Protein AF-A0A448XWJ5-F1 (afdb_monomer_lite)

Sequence (203 aa):
MDRNSIYYKQVQLLMQVLPFVAKQECFALKGGTAINLFVREFPRLSVDIDVVYLPMKGRDEALQEICAALDAISADLKTAFKDVELTEAYKSKLDALRLIVGRNGVQIKVELSPVLRGTVYEPQLMEVCAAVEDEFGYAEVLVVALADLYAGKICAALDRQHPRDLFDVKWLLENEGLTDEIRKALIIYLSSQNRPIAELGIT

Secondary structure (DSSP, 8-state):
--TTSHHHHHHHHHHHHHHHHHT-TTEEEEHHHHIIIIISSS-S----EEEEE-S---HHHHHHHHHHHHHHHHHHHHHH-TT-EEEEGGGT-TT--EEEEEETTEEEEEEEEEEEES-SS--EEEEPPHHHHHHH---EEEE--HHHHHHHHHHHHHHH--HHHHHHHHHHHHHT-S-HHHHHHHHHHHHTSSS-GGGTT--

pLDDT: mean 92.57, std 8.8, range [50.78, 98.56]

Foldseek 3Di:
DPCPDLQVVLLLVQLVLQVLLQVLPQKAWAEDVCCCWFPNVNPDGDRAGEIAGADPDDLVVSLVSLLVSVVSSVVVCVVVDVFWDWDCVCVVPSQFSKIWIDGPHHIYMYDYHSQDHHAPDFWDWTWTDPNCCVSNNIDIHGHHDPLLRLLVLVQCCQAPVDPSSVVSNVVCCVPVRCDPSNVVNNVVVQVSDPDPVVCTNDD

Structure (mmCIF, N/CA/C/O backbone):
data_AF-A0A448XWJ5-F1
#
_entry.id   AF-A0A448XWJ5-F1
#
loop_
_atom_site.group_PDB
_atom_site.id
_atom_site.type_symbol
_atom_site.label_atom_id
_atom_site.label_alt_id
_atom_site.label_comp_id
_atom_site.label_asym_id
_atom_site.label_entity_id
_atom_site.label_seq_id
_atom_site.pdbx_PDB_ins_code
_atom_site.Cartn_x
_atom_site.Cartn_y
_atom_site.Cartn_z
_atom_site.occupancy
_atom_site.B_iso_or_equiv
_atom_site.auth_seq_id
_atom_site.auth_comp_id
_atom_site.auth_asym_id
_atom_site.auth_atom_id
_atom_site.pdbx_PDB_model_num
ATOM 1 N N . MET A 1 1 ? -7.476 -20.918 -0.275 1.00 76.25 1 MET A N 1
ATOM 2 C CA . MET A 1 1 ? -6.684 -20.499 0.908 1.00 76.25 1 MET A CA 1
ATOM 3 C C . MET A 1 1 ? -7.397 -21.009 2.165 1.00 76.25 1 MET A C 1
ATOM 5 O O . MET A 1 1 ? -8.610 -21.155 2.104 1.00 76.25 1 MET A O 1
ATOM 9 N N . ASP A 1 2 ? -6.710 -21.338 3.267 1.00 87.00 2 ASP A N 1
ATOM 10 C CA . ASP A 1 2 ? -7.408 -21.744 4.506 1.00 87.00 2 ASP A CA 1
ATOM 11 C C . ASP A 1 2 ? -8.104 -20.532 5.148 1.00 87.00 2 ASP A C 1
ATOM 13 O O . ASP A 1 2 ? -7.435 -19.631 5.665 1.00 87.00 2 ASP A O 1
ATOM 17 N N . ARG A 1 3 ? -9.443 -20.530 5.130 1.00 89.12 3 ARG A N 1
ATOM 18 C CA . ARG A 1 3 ? -10.288 -19.434 5.631 1.00 89.12 3 ARG A CA 1
ATOM 19 C C . ARG A 1 3 ? -10.181 -19.213 7.141 1.00 89.12 3 ARG A C 1
ATOM 21 O O . ARG A 1 3 ? -10.508 -18.136 7.633 1.00 89.12 3 ARG A O 1
ATOM 28 N N . ASN A 1 4 ? -9.695 -20.204 7.888 1.00 89.62 4 ASN A N 1
ATOM 29 C CA . ASN A 1 4 ? -9.498 -20.080 9.332 1.00 89.62 4 ASN A CA 1
ATOM 30 C C . ASN A 1 4 ? -8.134 -19.491 9.705 1.00 89.62 4 ASN A C 1
ATOM 32 O O . ASN A 1 4 ? -7.937 -19.099 10.861 1.00 89.62 4 ASN A O 1
ATOM 36 N N . SER A 1 5 ? -7.210 -19.399 8.745 1.00 94.31 5 SER A N 1
ATOM 37 C CA . SER A 1 5 ? -5.869 -18.879 8.984 1.00 94.31 5 SER A CA 1
ATOM 38 C C . SER A 1 5 ? -5.885 -17.397 9.373 1.00 94.31 5 SER A C 1
ATOM 40 O O . SER A 1 5 ? -6.726 -16.611 8.928 1.00 94.31 5 SER A O 1
ATOM 42 N N . ILE A 1 6 ? -4.907 -16.995 10.191 1.00 95.06 6 ILE A N 1
ATOM 43 C CA . ILE A 1 6 ? -4.690 -15.584 10.552 1.00 95.06 6 ILE A CA 1
ATOM 44 C C . ILE A 1 6 ? -4.480 -14.745 9.288 1.00 95.06 6 ILE A C 1
ATOM 46 O O . ILE A 1 6 ? -5.056 -13.669 9.164 1.00 95.06 6 ILE A O 1
ATOM 50 N N . TYR A 1 7 ? -3.714 -15.270 8.331 1.00 94.44 7 TYR A N 1
ATOM 51 C CA . TYR A 1 7 ? -3.436 -14.592 7.072 1.00 94.44 7 TYR A CA 1
ATOM 52 C C . TYR A 1 7 ? -4.711 -14.297 6.275 1.00 94.44 7 TYR A C 1
ATOM 54 O O . TYR A 1 7 ? -4.912 -13.161 5.861 1.00 94.44 7 TYR A O 1
ATOM 62 N N . TYR A 1 8 ? -5.607 -15.277 6.121 1.00 95.69 8 TYR A N 1
ATOM 63 C CA . TYR A 1 8 ? -6.872 -15.065 5.416 1.00 95.69 8 TYR A CA 1
ATOM 64 C C . TYR A 1 8 ? -7.705 -13.956 6.067 1.00 95.69 8 TYR A C 1
ATOM 66 O O . TYR A 1 8 ? -8.192 -13.056 5.388 1.00 95.69 8 TYR A O 1
ATOM 74 N N . LYS A 1 9 ? -7.809 -13.971 7.401 1.00 96.75 9 LYS A N 1
ATOM 75 C CA . LYS A 1 9 ? -8.521 -12.934 8.161 1.00 96.75 9 LYS A CA 1
ATOM 76 C C . LYS A 1 9 ? -7.874 -11.555 8.008 1.00 96.75 9 LYS A C 1
ATOM 78 O O . LYS A 1 9 ? -8.587 -10.558 7.942 1.00 96.75 9 LYS A O 1
ATOM 83 N N . GLN A 1 10 ? -6.545 -11.485 7.926 1.00 97.50 10 GLN A N 1
ATOM 84 C CA . GLN A 1 10 ? -5.832 -10.235 7.651 1.00 97.50 10 GLN A CA 1
ATOM 85 C C . GLN A 1 10 ? -6.111 -9.715 6.240 1.00 97.50 10 GLN A C 1
ATOM 87 O O . GLN A 1 10 ? -6.377 -8.529 6.094 1.00 97.50 10 GLN A O 1
ATOM 92 N N . VAL A 1 11 ? -6.108 -10.577 5.219 1.00 96.62 11 VAL A N 1
ATOM 93 C CA . VAL A 1 11 ? -6.475 -10.187 3.846 1.00 96.62 11 VAL A CA 1
ATOM 94 C C . VAL A 1 11 ? -7.932 -9.725 3.789 1.00 96.62 11 VAL A C 1
ATOM 96 O O . VAL A 1 11 ? -8.230 -8.705 3.177 1.00 96.62 11 VAL A O 1
ATOM 99 N N . GLN A 1 12 ? -8.836 -10.402 4.496 1.00 96.69 12 GLN A N 1
ATOM 100 C CA . GLN A 1 12 ? -10.227 -9.971 4.603 1.00 96.69 12 GLN A CA 1
ATOM 101 C C . GLN A 1 12 ? -10.349 -8.581 5.250 1.00 96.69 12 GLN A C 1
ATOM 103 O O . GLN A 1 12 ? -11.100 -7.742 4.757 1.00 96.69 12 GLN A O 1
ATOM 108 N N . LEU A 1 13 ? -9.603 -8.308 6.328 1.00 97.88 13 LEU A N 1
ATOM 109 C CA . LEU A 1 13 ? -9.566 -6.975 6.938 1.00 97.88 13 LEU A CA 1
ATOM 110 C C . LEU A 1 13 ? -8.954 -5.935 5.987 1.00 97.88 13 LEU A C 1
ATOM 112 O O . LEU A 1 13 ? -9.471 -4.829 5.881 1.00 97.88 13 LEU A O 1
ATOM 116 N N . LEU A 1 14 ? -7.898 -6.295 5.260 1.00 97.88 14 LEU A N 1
ATOM 117 C CA . LEU A 1 14 ? -7.281 -5.449 4.242 1.00 97.88 14 LEU A CA 1
ATOM 118 C C . LEU A 1 14 ? -8.298 -5.027 3.188 1.00 97.88 14 LEU A C 1
ATOM 120 O O . LEU A 1 14 ? -8.462 -3.832 2.960 1.00 97.88 14 LEU A O 1
ATOM 124 N N . MET A 1 15 ? -9.034 -5.980 2.622 1.00 97.62 15 MET A N 1
ATOM 125 C CA . MET A 1 15 ? -10.065 -5.715 1.617 1.00 97.62 15 MET A CA 1
ATOM 126 C C . MET A 1 15 ? -11.213 -4.854 2.159 1.00 97.62 15 MET A C 1
ATOM 128 O O . MET A 1 15 ? -11.787 -4.064 1.418 1.00 97.62 15 MET A O 1
ATOM 132 N N . GLN A 1 16 ? -11.508 -4.920 3.462 1.00 97.56 16 GLN A N 1
ATOM 133 C CA . GLN A 1 16 ? -12.463 -4.011 4.108 1.00 97.56 16 GLN A CA 1
ATOM 134 C C . GLN A 1 16 ? -11.916 -2.589 4.292 1.00 97.56 16 GLN A C 1
ATOM 136 O O . GLN A 1 16 ? -12.689 -1.637 4.248 1.00 97.56 16 GLN A O 1
ATOM 141 N N . VAL A 1 17 ? -10.612 -2.430 4.530 1.00 98.38 17 VAL A N 1
ATOM 142 C CA . VAL A 1 17 ? -9.967 -1.125 4.768 1.00 98.38 17 VAL A CA 1
ATOM 143 C C . VAL A 1 17 ? -9.628 -0.410 3.460 1.00 98.38 17 VAL A C 1
ATOM 145 O O . VAL A 1 17 ? -9.675 0.818 3.396 1.00 98.38 17 VAL A O 1
ATOM 148 N N . LEU A 1 18 ? -9.311 -1.161 2.407 1.00 98.06 18 LEU A N 1
ATOM 149 C CA . LEU A 1 18 ? -8.809 -0.635 1.143 1.00 98.06 18 LEU A CA 1
ATOM 150 C C . LEU A 1 18 ? -9.711 0.443 0.499 1.00 98.06 18 LEU A C 1
ATOM 152 O O . LEU A 1 18 ? -9.167 1.476 0.108 1.00 98.06 18 LEU A O 1
ATOM 156 N N . PRO A 1 19 ? -11.058 0.323 0.483 1.00 97.94 19 PRO A N 1
ATOM 157 C CA . PRO A 1 19 ? -11.935 1.368 -0.055 1.00 97.94 19 PRO A CA 1
ATOM 158 C C . PRO A 1 19 ? -11.850 2.709 0.686 1.00 97.94 19 PRO A C 1
ATOM 160 O O . PRO A 1 19 ? -12.097 3.760 0.102 1.00 97.94 19 PRO A O 1
ATOM 163 N N . PHE A 1 20 ? -11.495 2.707 1.975 1.00 98.38 20 PHE A N 1
ATOM 164 C CA . PHE A 1 20 ? -11.315 3.943 2.744 1.00 98.38 20 PHE A CA 1
ATOM 165 C C . PHE A 1 20 ? -10.025 4.661 2.360 1.00 98.38 20 PHE A C 1
ATOM 167 O O . PHE A 1 20 ? -9.996 5.888 2.296 1.00 98.38 20 PHE A O 1
ATOM 174 N N . VAL A 1 21 ? -8.979 3.887 2.062 1.00 98.31 21 VAL A N 1
ATOM 175 C CA . VAL A 1 21 ? -7.717 4.404 1.528 1.00 98.31 21 VAL A CA 1
ATOM 176 C C . VAL A 1 21 ? -7.922 4.926 0.104 1.00 98.31 21 VAL A C 1
ATOM 178 O O . VAL A 1 21 ? -7.433 6.003 -0.214 1.00 98.31 21 VAL A O 1
ATOM 181 N N . ALA A 1 22 ? -8.712 4.222 -0.713 1.00 97.50 22 ALA A N 1
ATOM 182 C CA . ALA A 1 22 ? -9.012 4.580 -2.101 1.00 97.50 22 ALA A CA 1
ATOM 183 C C . ALA A 1 22 ? -9.685 5.953 -2.265 1.00 97.50 22 ALA A C 1
ATOM 185 O O . ALA A 1 22 ? -9.467 6.629 -3.263 1.00 97.50 22 ALA A O 1
ATOM 186 N N . LYS A 1 23 ? -10.472 6.392 -1.271 1.00 97.94 23 LYS A N 1
ATOM 187 C CA . LYS A 1 23 ? -11.085 7.734 -1.248 1.00 97.94 23 LYS A CA 1
ATOM 188 C C . LYS A 1 23 ? -10.059 8.871 -1.199 1.00 97.94 23 LYS A C 1
ATOM 190 O O . LYS A 1 23 ? -10.412 10.012 -1.478 1.00 97.94 23 LYS A O 1
ATOM 195 N N . GLN A 1 24 ? -8.829 8.592 -0.769 1.00 98.12 24 GLN A N 1
ATOM 196 C CA . GLN A 1 24 ? -7.776 9.594 -0.655 1.00 98.12 24 GLN A CA 1
ATOM 197 C C . GLN A 1 24 ? -6.994 9.663 -1.972 1.00 98.12 24 GLN A C 1
ATOM 199 O O . GLN A 1 24 ? -6.016 8.945 -2.160 1.00 98.12 24 GLN A O 1
ATOM 204 N N . GLU A 1 25 ? -7.394 10.563 -2.875 1.00 95.62 25 GLU A N 1
ATOM 205 C CA . GLU A 1 25 ? -6.764 10.746 -4.199 1.00 95.62 25 GLU A CA 1
ATOM 206 C C . GLU A 1 25 ? -5.281 11.152 -4.129 1.00 95.62 25 GLU A C 1
ATOM 208 O O . GLU A 1 25 ? -4.545 11.031 -5.104 1.00 95.62 25 GLU A O 1
ATOM 213 N N . CYS A 1 26 ? -4.811 11.619 -2.969 1.00 96.81 26 CYS A N 1
ATOM 214 C CA . CYS A 1 26 ? -3.402 11.921 -2.743 1.00 96.81 26 CYS A CA 1
ATOM 215 C C . CYS A 1 26 ? -2.528 10.667 -2.565 1.00 96.81 26 CYS A C 1
ATOM 217 O O . CYS A 1 26 ? -1.306 10.806 -2.461 1.00 96.81 26 CYS A O 1
ATOM 219 N N . PHE A 1 27 ? -3.119 9.468 -2.524 1.00 97.88 27 PHE A N 1
ATOM 220 C CA . PHE A 1 27 ? -2.422 8.202 -2.334 1.00 97.88 27 PHE A CA 1
ATOM 221 C C . PHE A 1 27 ? -2.521 7.280 -3.550 1.00 97.88 27 PHE A C 1
ATOM 223 O O . PHE A 1 27 ? -3.565 7.157 -4.181 1.00 97.88 27 PHE A O 1
ATOM 230 N N . ALA A 1 28 ? -1.435 6.548 -3.807 1.00 97.94 28 ALA A N 1
ATOM 231 C CA . ALA A 1 28 ? -1.458 5.354 -4.649 1.00 97.94 28 ALA A CA 1
ATOM 232 C C . ALA A 1 28 ? -0.873 4.150 -3.905 1.00 97.94 28 ALA A C 1
ATOM 234 O O . ALA A 1 28 ? 0.140 4.258 -3.207 1.00 97.94 28 ALA A O 1
ATOM 235 N N . LEU A 1 29 ? -1.503 2.989 -4.072 1.00 98.12 29 LEU A N 1
ATOM 236 C CA . LEU A 1 29 ? -1.077 1.717 -3.512 1.00 98.12 29 LEU A CA 1
ATOM 237 C C . LEU A 1 29 ? 0.220 1.247 -4.168 1.00 98.12 29 LEU A C 1
ATOM 239 O O . LEU A 1 29 ? 0.372 1.261 -5.388 1.00 98.12 29 LEU A O 1
ATOM 243 N N . LYS A 1 30 ? 1.153 0.773 -3.347 1.00 96.06 30 LYS A N 1
ATOM 244 C CA . LYS A 1 30 ? 2.424 0.210 -3.790 1.00 96.06 30 LYS A CA 1
ATOM 245 C C . LYS A 1 30 ? 2.764 -1.081 -3.045 1.00 96.06 30 LYS A C 1
ATOM 247 O O . LYS A 1 30 ? 1.988 -1.628 -2.264 1.00 96.06 30 LYS A O 1
ATOM 252 N N . GLY A 1 31 ? 3.979 -1.566 -3.278 1.00 94.00 31 GLY A N 1
ATOM 253 C CA . GLY A 1 31 ? 4.569 -2.624 -2.471 1.00 94.00 31 GLY A CA 1
ATOM 254 C C . GLY A 1 31 ? 3.999 -4.006 -2.773 1.00 94.00 31 GLY A C 1
ATOM 255 O O . GLY A 1 31 ? 3.572 -4.309 -3.884 1.00 94.00 31 GLY A O 1
ATOM 256 N N . GLY A 1 32 ? 4.085 -4.898 -1.785 1.00 95.25 32 GLY A N 1
ATOM 257 C CA . GLY A 1 32 ? 3.745 -6.306 -1.991 1.00 95.25 32 GLY A CA 1
ATOM 258 C C . GLY A 1 32 ? 2.253 -6.564 -2.162 1.00 95.25 32 GLY A C 1
ATOM 259 O O . GLY A 1 32 ? 1.884 -7.491 -2.873 1.00 95.25 32 GLY A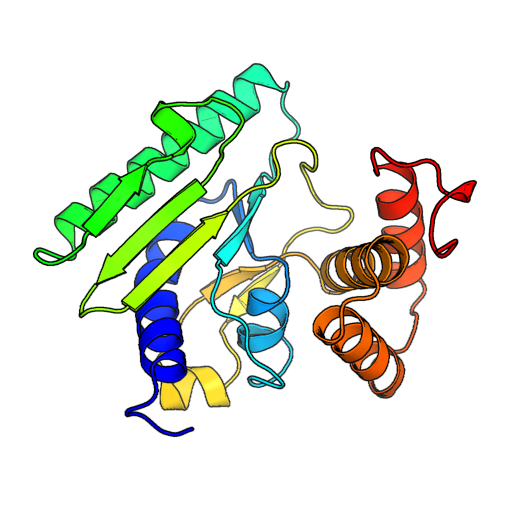 O 1
ATOM 260 N N . THR A 1 33 ? 1.422 -5.744 -1.527 1.00 96.12 33 THR A N 1
ATOM 261 C CA . THR A 1 33 ? -0.035 -5.866 -1.570 1.00 96.12 33 THR A CA 1
ATOM 262 C C . THR A 1 33 ? -0.586 -5.397 -2.911 1.00 96.12 33 THR A C 1
ATOM 264 O O . THR A 1 33 ? -1.425 -6.090 -3.469 1.00 96.12 33 THR A O 1
ATOM 267 N N . ALA A 1 34 ? -0.040 -4.318 -3.491 1.00 97.38 34 ALA A N 1
ATOM 268 C CA . ALA A 1 34 ? -0.334 -3.939 -4.875 1.00 97.38 34 ALA A CA 1
ATOM 269 C C . ALA A 1 34 ? -0.095 -5.111 -5.839 1.00 97.38 34 ALA A C 1
ATOM 271 O O . ALA A 1 34 ? -0.988 -5.504 -6.583 1.00 97.38 34 ALA A O 1
ATOM 272 N N . ILE A 1 35 ? 1.090 -5.729 -5.759 1.00 96.81 35 ILE A N 1
ATOM 273 C CA . ILE A 1 35 ? 1.435 -6.871 -6.615 1.00 96.81 35 ILE A CA 1
ATOM 274 C C . ILE A 1 35 ? 0.467 -8.035 -6.385 1.00 96.81 35 ILE A C 1
ATOM 276 O O . ILE A 1 35 ? -0.032 -8.596 -7.349 1.00 96.81 35 ILE A O 1
ATOM 280 N N . ASN A 1 36 ? 0.175 -8.382 -5.131 1.00 95.31 36 ASN A N 1
ATOM 281 C CA . ASN A 1 36 ? -0.669 -9.528 -4.790 1.00 95.31 36 ASN A CA 1
ATOM 282 C C . ASN A 1 36 ? -2.143 -9.399 -5.182 1.00 95.31 36 ASN A C 1
ATOM 284 O O . ASN A 1 36 ? -2.806 -10.416 -5.367 1.00 95.31 36 ASN A O 1
ATOM 288 N N . LEU A 1 37 ? -2.681 -8.183 -5.153 1.00 96.69 37 LEU A N 1
ATOM 289 C CA . LEU A 1 37 ? -4.114 -7.966 -5.327 1.00 96.69 37 LEU A CA 1
ATOM 290 C C . LEU A 1 37 ? -4.458 -7.509 -6.740 1.00 96.69 37 LEU A C 1
ATOM 292 O O . LEU A 1 37 ? -5.545 -7.820 -7.203 1.00 96.69 37 LEU A O 1
ATOM 296 N N . PHE A 1 38 ? -3.547 -6.799 -7.413 1.00 97.44 38 PHE A N 1
ATOM 297 C CA . PHE A 1 38 ? -3.836 -6.101 -8.671 1.00 97.44 38 PHE A CA 1
ATOM 298 C C . PHE A 1 38 ? -2.976 -6.572 -9.853 1.00 97.44 38 PHE A C 1
ATOM 300 O O . PHE A 1 38 ? -3.316 -6.292 -10.996 1.00 97.44 38 PHE A O 1
ATOM 307 N N . VAL A 1 39 ? -1.864 -7.285 -9.616 1.00 96.25 39 VAL A N 1
ATOM 308 C CA . VAL A 1 39 ? -0.933 -7.702 -10.691 1.00 96.25 39 VAL A CA 1
ATOM 309 C C . VAL A 1 39 ? -0.819 -9.221 -10.810 1.00 96.25 39 VAL A C 1
ATOM 311 O O . VAL A 1 39 ? -0.786 -9.770 -11.908 1.00 96.25 39 VAL A O 1
ATOM 314 N N . ARG A 1 40 ? -0.698 -9.915 -9.678 1.00 93.12 40 ARG A N 1
ATOM 315 C CA . ARG A 1 40 ? -0.444 -11.351 -9.569 1.00 93.12 40 ARG A CA 1
ATOM 316 C C . ARG A 1 40 ? -1.399 -11.906 -8.535 1.00 93.12 40 ARG A C 1
ATOM 318 O O . ARG A 1 40 ? -1.337 -11.468 -7.399 1.00 93.12 40 ARG A O 1
ATOM 325 N N . GLU A 1 41 ? -2.210 -12.885 -8.902 1.00 92.19 41 GLU A N 1
ATOM 326 C CA . GLU A 1 41 ? -3.252 -13.503 -8.071 1.00 92.19 41 GLU A CA 1
ATOM 327 C C . GLU A 1 41 ? -2.701 -14.148 -6.774 1.00 92.19 41 GLU A C 1
ATOM 329 O O . GLU A 1 41 ? -2.505 -15.358 -6.693 1.00 92.19 41 GLU A O 1
ATOM 334 N N . PHE A 1 42 ? -2.416 -13.348 -5.740 1.00 86.81 42 PHE A N 1
ATOM 335 C CA . PHE A 1 42 ? -1.862 -13.778 -4.446 1.00 86.81 42 PHE A CA 1
ATOM 336 C C . PHE A 1 42 ? -0.659 -14.752 -4.506 1.00 86.81 42 PHE A C 1
ATOM 338 O O . PHE A 1 42 ? -0.668 -15.790 -3.836 1.00 86.81 42 PHE A O 1
ATOM 345 N N . PRO A 1 43 ? 0.443 -14.436 -5.212 1.00 87.31 43 PRO A N 1
ATOM 346 C CA . PRO A 1 43 ? 1.566 -15.360 -5.371 1.00 87.31 43 PRO A CA 1
ATOM 347 C C . PRO A 1 43 ? 2.317 -15.632 -4.055 1.00 87.31 43 PRO A C 1
ATOM 349 O O . PRO A 1 43 ? 3.048 -16.615 -3.949 1.00 87.31 43 PRO A O 1
ATOM 352 N N . ARG A 1 44 ? 2.171 -14.765 -3.041 1.00 92.50 44 ARG A N 1
ATOM 353 C CA . ARG A 1 44 ? 2.806 -14.908 -1.720 1.00 92.50 44 ARG A CA 1
ATOM 354 C C . ARG A 1 44 ? 2.052 -14.149 -0.626 1.00 92.50 44 ARG A C 1
ATOM 356 O O . ARG A 1 44 ? 1.082 -13.457 -0.897 1.00 92.50 44 ARG A O 1
ATOM 363 N N . LEU A 1 45 ? 2.544 -14.208 0.611 1.00 89.88 45 LEU A N 1
ATOM 364 C CA . LEU A 1 45 ? 1.974 -13.469 1.743 1.00 89.88 45 LEU A CA 1
ATOM 365 C C . LEU A 1 45 ? 2.312 -11.963 1.681 1.00 89.88 45 LEU A C 1
ATOM 367 O O . LEU A 1 45 ? 3.484 -11.588 1.548 1.00 89.88 45 LEU A O 1
ATOM 371 N N . SER A 1 46 ? 1.292 -11.105 1.791 1.00 93.00 46 SER A N 1
ATOM 372 C CA . SER A 1 46 ? 1.392 -9.647 1.994 1.00 93.00 46 SER A CA 1
ATOM 373 C C . SER A 1 46 ? 0.081 -9.127 2.583 1.00 93.00 46 SER A C 1
ATOM 375 O O . SER A 1 46 ? -0.970 -9.454 2.041 1.00 93.00 46 SER A O 1
ATOM 377 N N . VAL A 1 47 ? 0.134 -8.354 3.673 1.00 94.19 47 VAL A N 1
ATOM 378 C CA . VAL A 1 47 ? -1.080 -7.879 4.377 1.00 94.19 47 VAL A CA 1
ATOM 379 C C . VAL A 1 47 ? -1.056 -6.402 4.780 1.00 94.19 47 VAL A C 1
ATOM 381 O O . VAL A 1 47 ? -2.053 -5.897 5.285 1.00 94.19 47 VAL A O 1
ATOM 384 N N . ASP A 1 48 ? 0.061 -5.706 4.574 1.00 94.38 48 ASP A N 1
ATOM 385 C CA . ASP A 1 48 ? 0.160 -4.273 4.862 1.00 94.38 48 ASP A CA 1
ATOM 386 C C . ASP A 1 48 ? -0.243 -3.463 3.620 1.00 94.38 48 ASP A C 1
ATOM 388 O O . ASP A 1 48 ? 0.072 -3.834 2.488 1.00 94.38 48 ASP A O 1
ATOM 392 N N . ILE A 1 49 ? -0.954 -2.360 3.822 1.00 98.00 49 ILE A N 1
ATOM 393 C CA . ILE A 1 49 ? -1.330 -1.393 2.792 1.00 98.00 49 ILE A CA 1
ATOM 394 C C . ILE A 1 49 ? -0.232 -0.328 2.748 1.00 98.00 49 ILE A C 1
ATOM 396 O O . ILE A 1 49 ? -0.252 0.650 3.494 1.00 98.00 49 ILE A O 1
ATOM 400 N N . ASP A 1 50 ? 0.748 -0.536 1.876 1.00 97.00 50 ASP A N 1
ATOM 401 C CA . ASP A 1 50 ? 1.783 0.456 1.599 1.00 97.00 50 ASP A CA 1
ATOM 402 C C . ASP A 1 50 ? 1.268 1.451 0.557 1.00 97.00 50 ASP A C 1
ATOM 404 O O . ASP A 1 50 ? 0.949 1.048 -0.562 1.00 97.00 50 ASP A O 1
ATOM 408 N N . VAL A 1 51 ? 1.251 2.747 0.868 1.00 97.31 51 VAL A N 1
ATOM 409 C CA . VAL A 1 51 ? 0.907 3.790 -0.114 1.00 97.31 51 VAL A CA 1
ATOM 410 C C . VAL A 1 51 ? 2.033 4.807 -0.292 1.00 97.31 51 VAL A C 1
ATOM 412 O O . VAL A 1 51 ? 2.949 4.929 0.529 1.00 97.31 51 VAL A O 1
ATOM 415 N N . VAL A 1 52 ? 2.006 5.510 -1.419 1.00 95.62 52 VAL A N 1
ATOM 416 C CA . VAL A 1 52 ? 2.853 6.672 -1.698 1.00 95.62 52 VAL A CA 1
ATOM 417 C C . VAL A 1 52 ? 1.991 7.921 -1.787 1.00 95.62 52 VAL A C 1
ATOM 419 O O . VAL A 1 52 ? 0.884 7.873 -2.314 1.00 95.62 52 VAL A O 1
ATOM 422 N N . TYR A 1 53 ? 2.510 9.029 -1.268 1.00 96.19 53 TYR A N 1
ATOM 423 C CA . TYR A 1 53 ? 1.899 10.341 -1.423 1.00 96.19 53 TYR A CA 1
ATOM 424 C C . TYR A 1 53 ? 2.276 10.937 -2.781 1.00 96.19 53 TYR A C 1
ATOM 426 O O . TYR A 1 53 ? 3.465 11.067 -3.084 1.00 96.19 53 TYR A O 1
ATOM 434 N N . LEU A 1 54 ? 1.272 11.271 -3.589 1.00 95.75 54 LEU A N 1
ATO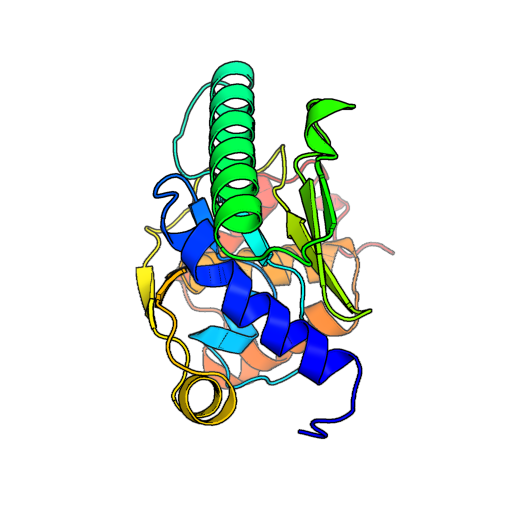M 435 C CA . LEU A 1 54 ? 1.433 11.679 -4.986 1.00 95.75 54 LEU A CA 1
ATOM 436 C C . LEU A 1 54 ? 1.830 13.152 -5.169 1.00 95.75 54 LEU A C 1
ATOM 438 O O . LEU A 1 54 ? 2.739 13.410 -5.961 1.00 95.75 54 LEU A O 1
ATOM 442 N N . PRO A 1 55 ? 1.218 14.131 -4.469 1.00 94.75 55 PRO A N 1
ATOM 443 C CA . PRO A 1 55 ? 1.526 15.535 -4.714 1.00 94.75 55 PRO A CA 1
ATOM 444 C C . PRO A 1 55 ? 2.994 15.891 -4.440 1.00 94.75 55 PRO A C 1
ATOM 446 O O . PRO A 1 55 ? 3.559 15.598 -3.384 1.00 94.75 55 PRO A O 1
ATOM 449 N N . MET A 1 56 ? 3.607 16.619 -5.373 1.00 89.12 56 MET A N 1
ATOM 450 C CA . MET A 1 56 ? 4.981 17.115 -5.246 1.00 89.12 56 MET A CA 1
ATOM 451 C C . MET A 1 56 ? 5.023 18.422 -4.446 1.00 89.12 56 MET A C 1
ATOM 453 O O . MET A 1 56 ? 5.250 19.503 -4.987 1.00 89.12 56 MET A O 1
ATOM 457 N N . LYS A 1 57 ? 4.774 18.310 -3.138 1.00 89.38 57 LYS A N 1
ATOM 458 C CA . LYS A 1 57 ? 4.752 19.426 -2.181 1.00 89.38 57 LYS A CA 1
ATOM 459 C C . LYS A 1 57 ? 5.979 19.440 -1.270 1.00 89.38 57 LYS A C 1
ATOM 461 O O . LYS A 1 57 ? 6.719 18.456 -1.165 1.00 89.38 57 LYS A O 1
ATOM 466 N N . GLY A 1 58 ? 6.194 20.574 -0.599 1.00 89.81 58 GLY A N 1
ATOM 467 C CA . GLY A 1 58 ? 7.221 20.699 0.436 1.00 89.81 58 GLY A CA 1
ATOM 468 C C . GLY A 1 58 ? 6.999 19.683 1.560 1.00 89.81 58 GLY A C 1
ATOM 469 O O . GLY A 1 58 ? 5.877 19.237 1.788 1.00 89.81 58 GLY A O 1
ATOM 470 N N . ARG A 1 59 ? 8.066 19.297 2.271 1.00 88.69 59 ARG A N 1
ATOM 471 C CA . ARG A 1 59 ? 7.993 18.233 3.287 1.00 88.69 59 ARG A CA 1
ATOM 472 C C . ARG A 1 59 ? 6.913 18.493 4.337 1.00 88.69 59 ARG A C 1
ATOM 474 O O . ARG A 1 59 ? 6.133 17.589 4.605 1.00 88.69 59 ARG A O 1
ATOM 481 N N . ASP A 1 60 ? 6.877 19.691 4.906 1.00 90.75 60 ASP A N 1
ATOM 482 C CA . ASP A 1 60 ? 5.955 20.007 6.000 1.00 90.75 60 ASP A CA 1
ATOM 483 C C . ASP A 1 60 ? 4.497 20.014 5.528 1.00 90.75 60 ASP A C 1
ATOM 485 O O . ASP A 1 60 ? 3.632 19.455 6.197 1.00 90.75 60 ASP A O 1
ATOM 489 N N . GLU A 1 61 ? 4.239 20.561 4.338 1.00 92.81 61 GLU A N 1
ATOM 490 C CA . GLU A 1 61 ? 2.914 20.558 3.706 1.00 92.81 61 GLU A CA 1
ATOM 491 C C . GLU A 1 61 ? 2.457 19.126 3.381 1.00 92.81 61 GLU A C 1
ATOM 493 O O . GLU A 1 61 ? 1.348 18.728 3.727 1.00 92.81 61 GLU A O 1
ATOM 498 N N . ALA A 1 62 ? 3.344 18.306 2.808 1.00 92.50 62 ALA A N 1
ATOM 499 C CA . ALA A 1 62 ? 3.060 16.902 2.532 1.00 92.50 62 ALA A CA 1
ATOM 500 C C . ALA A 1 62 ? 2.749 16.115 3.816 1.00 92.50 62 ALA A C 1
ATOM 502 O O . ALA A 1 62 ? 1.807 15.332 3.839 1.00 92.50 62 ALA A O 1
ATOM 503 N N . LEU A 1 63 ? 3.504 16.327 4.900 1.00 92.69 63 LEU A N 1
ATOM 504 C CA . LEU A 1 63 ? 3.236 15.668 6.183 1.00 92.69 63 LEU A CA 1
ATOM 505 C C . LEU A 1 63 ? 1.872 16.069 6.757 1.00 92.69 63 LEU A C 1
ATOM 507 O O . LEU A 1 63 ? 1.160 15.210 7.275 1.00 92.69 63 LEU A O 1
ATOM 511 N N . GLN A 1 64 ? 1.488 17.342 6.646 1.00 93.06 64 GLN A N 1
ATOM 512 C CA . GLN A 1 64 ? 0.170 17.813 7.081 1.00 93.06 64 GLN A CA 1
ATOM 513 C C . GLN A 1 64 ? -0.960 17.150 6.286 1.00 93.06 64 GLN A C 1
ATOM 515 O O . GLN A 1 64 ? -1.912 16.657 6.889 1.00 93.06 64 GLN A O 1
ATOM 520 N N . GLU A 1 65 ? -0.837 17.077 4.960 1.00 95.25 65 GLU A N 1
ATOM 521 C CA . GLU A 1 65 ? -1.840 16.438 4.099 1.00 95.25 65 GLU A CA 1
ATOM 522 C C . GLU A 1 65 ? -1.935 14.931 4.321 1.00 95.25 65 GLU A C 1
ATOM 524 O O . GLU A 1 65 ? -3.038 14.394 4.406 1.00 95.25 65 GLU A O 1
ATOM 529 N N . ILE A 1 66 ? -0.800 14.251 4.502 1.00 95.50 66 ILE A N 1
ATOM 530 C CA . ILE A 1 66 ? -0.788 12.825 4.842 1.00 95.50 66 ILE A CA 1
ATOM 531 C C . ILE A 1 66 ? -1.501 12.592 6.179 1.00 95.50 66 ILE A C 1
ATOM 533 O O . ILE A 1 66 ? -2.345 11.703 6.271 1.00 95.50 66 ILE A O 1
ATOM 537 N N . CYS A 1 67 ? -1.194 13.383 7.212 1.00 95.25 67 CYS A N 1
ATOM 538 C CA . CYS A 1 67 ? -1.858 13.266 8.511 1.00 95.25 67 CYS A CA 1
ATOM 539 C C . CYS A 1 67 ? -3.366 13.527 8.408 1.00 95.25 67 CYS A C 1
ATOM 541 O O . CYS A 1 67 ? -4.144 12.771 8.983 1.00 95.25 67 CYS A O 1
ATOM 543 N N . ALA A 1 68 ? -3.784 14.536 7.638 1.00 96.81 68 ALA A N 1
ATOM 544 C CA . ALA A 1 68 ? -5.196 14.833 7.410 1.00 96.81 68 ALA A CA 1
ATOM 545 C C . ALA A 1 68 ? -5.923 13.684 6.689 1.00 96.81 68 ALA A C 1
ATOM 547 O O . ALA A 1 68 ? -7.020 13.299 7.093 1.00 96.81 68 ALA A O 1
ATOM 548 N N . ALA A 1 69 ? -5.298 13.087 5.670 1.00 98.00 69 ALA A N 1
ATOM 549 C CA . ALA A 1 69 ? -5.844 11.932 4.962 1.00 98.00 69 ALA A CA 1
ATOM 550 C C . ALA A 1 69 ? -5.936 10.688 5.868 1.00 98.00 69 ALA A C 1
ATOM 552 O O . ALA A 1 69 ? -6.948 9.985 5.859 1.00 98.00 69 ALA A O 1
ATOM 553 N N . LEU A 1 70 ? -4.924 10.430 6.707 1.00 97.88 70 LEU A N 1
ATOM 554 C CA . LEU A 1 70 ? -4.963 9.346 7.698 1.00 97.88 70 LEU A CA 1
ATOM 555 C C . LEU A 1 70 ? -6.040 9.576 8.771 1.00 97.88 70 LEU A C 1
ATOM 557 O O . LEU A 1 70 ? -6.711 8.622 9.170 1.00 97.88 70 LEU A O 1
ATOM 561 N N . ASP A 1 71 ? -6.248 10.822 9.205 1.00 98.00 71 ASP A N 1
ATOM 562 C CA . ASP A 1 71 ? -7.334 11.186 10.119 1.00 98.00 71 ASP A CA 1
ATOM 563 C C . ASP A 1 71 ? -8.713 10.966 9.486 1.00 98.00 71 ASP A C 1
ATOM 565 O O . ASP A 1 71 ? -9.600 10.421 10.147 1.00 98.00 71 ASP A O 1
ATOM 569 N N . ALA A 1 72 ? -8.885 11.313 8.207 1.00 98.50 72 ALA A N 1
ATOM 570 C CA . ALA A 1 72 ? -10.115 11.044 7.465 1.00 98.50 72 ALA A CA 1
ATOM 571 C C . ALA A 1 72 ? -10.393 9.535 7.355 1.00 98.50 72 ALA A C 1
ATOM 573 O O . ALA A 1 72 ? -11.496 9.089 7.674 1.00 98.50 72 ALA A O 1
ATOM 574 N N . ILE A 1 73 ? -9.380 8.731 7.001 1.00 98.56 73 ILE A N 1
ATOM 575 C CA . ILE A 1 73 ? -9.487 7.262 6.973 1.00 98.56 73 ILE A CA 1
ATOM 576 C C . ILE A 1 73 ? -9.887 6.725 8.355 1.00 98.56 73 ILE A C 1
ATOM 578 O O . ILE A 1 73 ? -10.802 5.909 8.465 1.00 98.56 73 ILE A O 1
ATOM 582 N N . SER A 1 74 ? -9.231 7.189 9.422 1.00 98.38 74 SER A N 1
ATOM 583 C CA . SER A 1 74 ? -9.532 6.773 10.796 1.00 98.38 74 SER A CA 1
ATOM 584 C C . SER A 1 74 ? -10.973 7.108 11.200 1.00 98.38 74 SER A C 1
ATOM 586 O O . SER A 1 74 ? -11.675 6.262 11.760 1.00 98.38 74 SER A O 1
ATOM 588 N N . ALA A 1 75 ? -11.443 8.321 10.899 1.00 98.38 75 ALA A N 1
ATOM 589 C CA . ALA A 1 75 ? -12.803 8.757 11.207 1.00 98.38 75 ALA A CA 1
ATOM 590 C C . ALA A 1 75 ? -13.861 7.931 10.455 1.00 98.38 75 ALA A C 1
ATOM 592 O O . ALA A 1 75 ? -14.845 7.486 11.060 1.00 98.38 75 ALA A O 1
ATOM 593 N N . ASP A 1 76 ? -13.632 7.664 9.169 1.00 98.50 76 ASP A N 1
ATOM 594 C CA . ASP A 1 76 ? -14.529 6.839 8.364 1.00 98.50 76 ASP A CA 1
ATOM 595 C C . ASP A 1 76 ? -14.574 5.390 8.873 1.00 98.50 76 ASP A C 1
ATOM 597 O O . ASP A 1 76 ? -15.657 4.813 8.990 1.00 98.50 76 ASP A O 1
ATOM 601 N N . LEU A 1 77 ? -13.425 4.809 9.241 1.00 98.44 77 LEU A N 1
ATOM 602 C CA . LEU A 1 77 ? -13.351 3.453 9.794 1.00 98.44 77 LEU A CA 1
ATOM 603 C C . LEU A 1 77 ? -14.107 3.333 11.123 1.00 98.44 77 LEU A C 1
ATOM 605 O O . LEU A 1 77 ? -14.867 2.381 11.297 1.00 98.44 77 LEU A O 1
ATOM 609 N N . LYS A 1 78 ? -13.958 4.305 12.036 1.00 97.88 78 LYS A N 1
ATOM 610 C CA . LYS A 1 78 ? -14.718 4.358 13.306 1.00 97.88 78 LYS A CA 1
ATOM 611 C C . LYS A 1 78 ? -16.223 4.461 13.068 1.00 97.88 78 LYS A C 1
ATOM 613 O O . LYS A 1 78 ? -17.011 3.929 13.845 1.00 97.88 78 LYS A O 1
ATOM 618 N N . THR A 1 79 ? -16.622 5.156 12.005 1.00 97.88 79 THR A N 1
ATOM 619 C CA . THR A 1 79 ? -18.032 5.302 11.630 1.00 97.88 79 THR A CA 1
ATOM 620 C C . THR A 1 79 ? -18.587 4.005 11.042 1.00 97.88 79 THR A C 1
ATOM 622 O O . THR A 1 79 ? -19.692 3.589 11.389 1.00 97.88 79 THR A O 1
ATOM 625 N N . ALA A 1 80 ? -17.818 3.345 10.175 1.00 97.56 80 ALA A N 1
ATOM 626 C CA . ALA A 1 80 ? -18.232 2.131 9.481 1.00 97.56 80 ALA A CA 1
ATOM 627 C C . ALA A 1 80 ? -18.221 0.882 10.377 1.00 97.56 80 ALA A C 1
ATOM 629 O O . ALA A 1 80 ? -19.065 -0.003 10.219 1.00 97.56 80 ALA A O 1
ATOM 630 N N . PHE A 1 81 ? -17.282 0.800 11.322 1.00 96.38 81 PHE A N 1
ATOM 631 C CA . PHE A 1 81 ? -17.043 -0.389 12.133 1.00 96.38 81 PHE A CA 1
ATOM 632 C C . PHE A 1 81 ? -17.042 -0.045 13.622 1.00 96.38 81 PHE A C 1
ATOM 634 O O . PHE A 1 81 ? -16.160 0.647 14.121 1.00 96.38 81 PHE A O 1
ATOM 641 N N . LYS A 1 82 ? -18.018 -0.580 14.361 1.00 91.88 82 LYS A N 1
ATOM 642 C CA . LYS A 1 82 ? -18.130 -0.358 15.815 1.00 91.88 82 LYS A CA 1
ATOM 643 C C . LYS A 1 82 ? -17.053 -1.085 16.625 1.00 91.88 82 LYS A C 1
ATOM 645 O O . LYS A 1 82 ? -16.781 -0.699 17.753 1.00 91.88 82 LYS A O 1
ATOM 650 N N . ASP A 1 83 ? -16.496 -2.151 1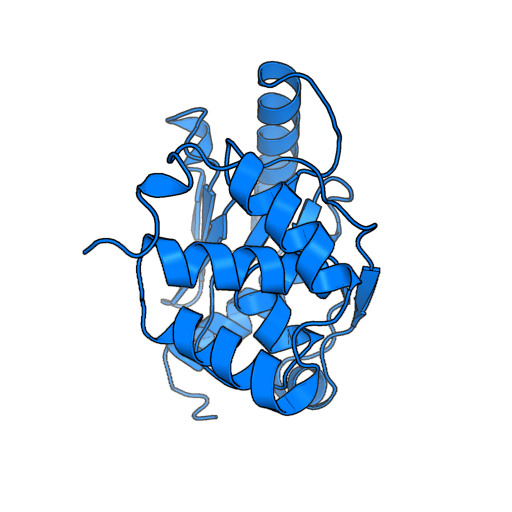6.063 1.00 95.00 83 ASP A N 1
ATOM 651 C CA . ASP A 1 83 ? -15.542 -3.075 16.679 1.00 95.00 83 ASP A CA 1
ATOM 652 C C . ASP A 1 83 ? -14.099 -2.868 16.184 1.00 95.00 83 ASP A C 1
ATOM 654 O O . ASP A 1 83 ? -13.265 -3.761 16.324 1.00 95.00 83 ASP A O 1
ATOM 658 N N . VAL A 1 84 ? -13.804 -1.718 15.567 1.00 97.94 84 VAL A N 1
ATOM 659 C CA . VAL A 1 84 ? -12.457 -1.402 15.080 1.00 97.94 84 VAL A CA 1
ATOM 660 C C . VAL A 1 84 ? -11.575 -0.851 16.197 1.00 97.94 84 VAL A C 1
ATOM 662 O O . VAL A 1 84 ? -11.959 0.044 16.950 1.00 97.94 84 VAL A O 1
ATOM 665 N N . GLU A 1 85 ? -10.351 -1.353 16.259 1.00 98.00 85 GLU A N 1
ATOM 666 C CA . GLU A 1 85 ? -9.283 -0.842 17.107 1.00 98.00 85 GLU A CA 1
ATOM 667 C C . GLU A 1 85 ? -8.289 -0.084 16.225 1.00 98.00 85 GLU A C 1
ATOM 669 O O . GLU A 1 85 ? -7.785 -0.620 15.239 1.00 98.00 85 GLU A O 1
ATOM 674 N N . LEU A 1 86 ? -8.005 1.177 16.551 1.00 98.00 86 LEU A N 1
ATOM 675 C CA . LEU A 1 86 ? -7.141 2.028 15.732 1.00 98.00 86 LEU A CA 1
ATOM 676 C C . LEU A 1 86 ? -5.979 2.565 16.554 1.00 98.00 86 LEU A C 1
ATOM 678 O O . LEU A 1 86 ? -6.175 3.127 17.629 1.00 98.00 86 LEU A O 1
ATOM 682 N N . THR A 1 87 ? -4.766 2.434 16.016 1.00 97.44 87 THR A N 1
ATOM 683 C CA . THR A 1 87 ? -3.573 3.098 16.558 1.00 97.44 87 THR A CA 1
ATOM 684 C C . THR A 1 87 ? -3.027 4.089 15.537 1.00 97.44 87 THR A C 1
ATOM 686 O O . THR A 1 87 ? -2.483 3.707 14.500 1.00 97.44 87 THR A O 1
ATOM 689 N N . GLU A 1 88 ? -3.153 5.375 15.855 1.00 96.31 88 GLU A N 1
ATOM 690 C CA . GLU A 1 88 ? -2.779 6.515 15.010 1.00 96.31 88 GLU A CA 1
ATOM 691 C C . GLU A 1 88 ? -1.332 6.948 15.318 1.00 96.31 88 GLU A C 1
ATOM 693 O O . GLU A 1 88 ? -1.087 7.966 15.968 1.00 96.31 88 GLU A O 1
ATOM 698 N N . ALA A 1 89 ? -0.342 6.148 14.903 1.00 93.94 89 ALA A N 1
ATOM 699 C CA . ALA A 1 89 ? 1.066 6.374 15.266 1.00 93.94 89 ALA A CA 1
ATOM 700 C C . ALA A 1 89 ? 1.609 7.736 14.786 1.00 93.94 89 ALA A C 1
ATOM 702 O O . ALA A 1 89 ? 2.482 8.318 15.431 1.00 93.94 89 ALA A O 1
ATOM 703 N N . TYR A 1 90 ? 1.042 8.270 13.705 1.00 91.62 90 TYR A N 1
ATOM 704 C CA . TYR A 1 90 ? 1.394 9.569 13.129 1.00 91.62 90 TYR A CA 1
ATOM 705 C C . TYR A 1 90 ? 1.079 10.759 14.053 1.00 91.62 90 TYR A C 1
ATOM 707 O O . TYR A 1 90 ? 1.638 11.837 13.869 1.00 91.62 90 TYR A O 1
ATOM 715 N N . LYS A 1 91 ? 0.248 10.575 15.093 1.00 90.38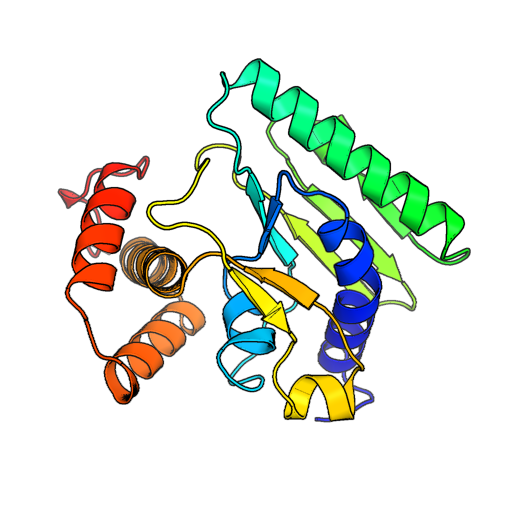 91 LYS A N 1
ATOM 716 C CA . LYS A 1 91 ? -0.049 11.624 16.087 1.00 90.38 91 LYS A CA 1
ATOM 717 C C . LYS A 1 91 ? 1.032 11.793 17.146 1.00 90.38 91 LYS A C 1
ATOM 719 O O . LYS A 1 91 ? 1.168 12.874 17.708 1.00 90.38 91 LYS A O 1
ATOM 724 N N . SER A 1 92 ? 1.787 10.736 17.447 1.00 85.38 92 SER A N 1
ATOM 725 C CA . SER A 1 92 ? 2.841 10.782 18.470 1.00 85.38 92 SER A CA 1
ATOM 726 C C . SER A 1 92 ? 4.204 11.161 17.894 1.00 85.38 92 SER A C 1
ATOM 728 O O . SER A 1 92 ? 5.027 11.750 18.594 1.00 85.38 92 SER A O 1
ATOM 730 N N . LYS A 1 93 ? 4.450 10.850 16.617 1.00 82.00 93 LYS A N 1
ATOM 731 C CA . LYS A 1 93 ? 5.680 11.201 15.907 1.00 82.00 93 LYS A CA 1
ATOM 732 C C . LYS A 1 93 ? 5.357 11.526 14.451 1.00 82.00 93 LYS A C 1
ATOM 734 O O . LYS A 1 93 ? 4.903 10.651 13.723 1.00 82.00 93 LYS A O 1
ATOM 739 N N . LEU A 1 94 ? 5.684 12.750 14.027 1.00 72.31 94 LEU A N 1
ATOM 740 C CA . LEU A 1 94 ? 5.420 13.277 12.675 1.00 72.31 94 LEU A CA 1
ATOM 741 C C . LEU A 1 94 ? 5.914 12.363 11.540 1.00 72.31 94 LEU A C 1
ATOM 743 O O . LEU A 1 94 ? 5.261 12.252 10.512 1.00 72.31 94 LEU A O 1
ATOM 747 N N . ASP A 1 95 ? 7.026 11.658 11.747 1.00 75.62 95 ASP A N 1
ATOM 748 C CA . ASP A 1 95 ? 7.611 10.772 10.729 1.00 75.62 95 ASP A CA 1
ATOM 749 C C . ASP A 1 95 ? 7.116 9.320 10.813 1.00 75.62 95 ASP A C 1
ATOM 751 O O . ASP A 1 95 ? 7.489 8.484 9.990 1.00 75.62 95 ASP A O 1
ATOM 755 N N . ALA A 1 96 ? 6.291 8.985 11.808 1.00 88.12 96 ALA A N 1
ATOM 756 C CA . ALA A 1 96 ? 5.699 7.660 11.965 1.00 88.12 96 ALA A CA 1
ATOM 757 C C . ALA A 1 96 ? 4.346 7.587 11.240 1.00 88.12 96 ALA A C 1
ATOM 759 O O . ALA A 1 96 ? 3.315 7.350 11.868 1.00 88.12 96 ALA A O 1
ATOM 760 N N . LEU A 1 97 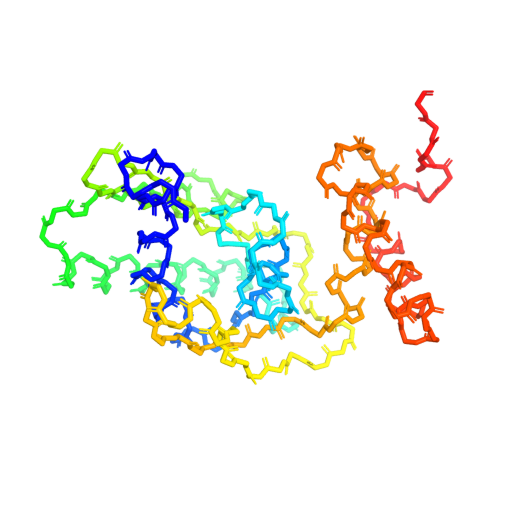? 4.363 7.797 9.919 1.00 93.25 97 LEU A N 1
ATOM 761 C CA . LEU A 1 97 ? 3.186 7.857 9.041 1.00 93.25 97 LEU A CA 1
ATOM 762 C C . LEU A 1 97 ? 2.514 6.487 8.884 1.00 93.25 97 LEU A C 1
ATOM 764 O O . LEU A 1 97 ? 2.663 5.796 7.875 1.00 93.25 97 LEU A O 1
ATOM 768 N N . ARG A 1 98 ? 1.817 6.070 9.940 1.00 96.00 98 ARG A N 1
ATOM 769 C CA . ARG A 1 98 ? 1.223 4.746 10.053 1.00 96.00 98 ARG A CA 1
ATOM 770 C C . ARG A 1 98 ? -0.077 4.766 10.836 1.00 96.00 98 ARG A C 1
ATOM 772 O O . ARG A 1 98 ? -0.111 5.222 11.980 1.00 96.00 98 ARG A O 1
ATOM 779 N N . LEU A 1 99 ? -1.095 4.144 10.257 1.00 97.81 99 LEU A N 1
ATOM 780 C CA . LEU A 1 99 ? -2.340 3.783 10.919 1.00 97.81 99 LEU A CA 1
ATOM 781 C C . LEU A 1 99 ? -2.397 2.259 11.063 1.00 97.81 99 LEU A C 1
ATOM 783 O O . LEU A 1 99 ? -2.316 1.537 10.074 1.00 97.81 99 LEU A O 1
ATOM 787 N N . ILE A 1 100 ? -2.516 1.759 12.291 1.00 98.19 100 ILE A N 1
ATOM 788 C CA . ILE A 1 100 ? -2.732 0.328 12.544 1.00 98.19 100 ILE A CA 1
ATOM 789 C C . ILE A 1 100 ? -4.228 0.118 12.720 1.00 98.19 100 ILE A C 1
ATOM 791 O O . ILE A 1 100 ? -4.844 0.799 13.542 1.00 98.19 100 ILE A O 1
ATOM 795 N N . VAL A 1 101 ? -4.783 -0.821 11.957 1.00 98.56 101 VAL A N 1
ATOM 796 C CA . VAL A 1 101 ? -6.201 -1.177 11.989 1.00 98.56 101 VAL A CA 1
ATOM 797 C C . VAL A 1 101 ? -6.329 -2.603 12.497 1.00 98.56 101 VAL A C 1
ATOM 799 O O . VAL A 1 101 ? -5.866 -3.542 11.850 1.00 98.56 101 VAL A O 1
ATOM 802 N N . GLY A 1 102 ? -6.934 -2.751 13.669 1.00 98.25 102 GLY A N 1
ATOM 803 C CA . GLY A 1 102 ? -7.250 -4.017 14.312 1.00 98.25 102 GLY A CA 1
ATOM 804 C C . GLY A 1 102 ? -8.748 -4.298 14.269 1.00 98.25 102 GLY A C 1
ATOM 805 O O . GLY A 1 102 ? -9.565 -3.395 14.444 1.00 98.25 102 GLY A O 1
ATOM 806 N N . ARG A 1 103 ? -9.119 -5.554 14.024 1.00 96.69 103 ARG A N 1
ATOM 807 C CA . ARG A 1 103 ? -10.506 -6.023 14.093 1.00 96.69 103 ARG A CA 1
ATOM 808 C C . ARG A 1 103 ? -10.541 -7.541 14.225 1.00 96.69 103 ARG A C 1
ATOM 810 O O . ARG A 1 103 ? -9.756 -8.229 13.578 1.00 96.69 103 ARG A O 1
ATOM 817 N N . ASN A 1 104 ? -11.464 -8.083 15.021 1.00 92.56 104 ASN A N 1
ATOM 818 C CA . ASN A 1 104 ? -11.669 -9.536 15.157 1.00 92.56 104 ASN A CA 1
ATOM 819 C C . ASN A 1 104 ? -10.379 -10.332 15.463 1.00 92.56 104 ASN A C 1
ATOM 821 O O . ASN A 1 104 ? -10.179 -11.438 14.957 1.00 92.56 104 ASN A O 1
ATOM 825 N N . GLY A 1 105 ? -9.487 -9.759 16.280 1.00 93.94 105 GLY A N 1
ATOM 826 C CA . GLY A 1 105 ? -8.238 -10.400 16.705 1.00 93.94 105 GLY A CA 1
ATOM 827 C C . GLY A 1 105 ? -7.124 -10.439 15.652 1.00 93.94 105 GLY A C 1
ATOM 828 O O . GLY A 1 105 ? -6.111 -11.099 15.877 1.00 93.94 105 GLY A O 1
ATOM 829 N N . VAL A 1 106 ? -7.281 -9.750 14.518 1.00 97.19 106 VAL A N 1
ATOM 830 C CA . VAL A 1 106 ? -6.214 -9.541 13.530 1.00 97.19 106 VAL A CA 1
ATOM 831 C C . VAL A 1 106 ? -5.950 -8.057 13.320 1.00 97.19 106 VAL A C 1
ATOM 833 O O . VAL A 1 106 ? -6.797 -7.219 13.614 1.00 97.19 106 VAL A O 1
ATOM 836 N N . GLN A 1 107 ? -4.765 -7.739 12.805 1.00 97.75 107 GLN A N 1
ATOM 837 C CA . GLN A 1 107 ? -4.365 -6.369 12.502 1.00 97.75 107 GLN A CA 1
ATOM 838 C C . GLN A 1 107 ? -3.660 -6.282 11.152 1.00 97.75 107 GLN A C 1
ATOM 840 O O . GLN A 1 107 ? -2.943 -7.209 10.755 1.00 97.75 107 GLN A O 1
ATOM 845 N N . ILE A 1 108 ? -3.838 -5.142 10.498 1.00 98.19 108 ILE A N 1
ATOM 846 C CA . ILE A 1 108 ? -3.082 -4.707 9.326 1.00 98.19 108 ILE A CA 1
ATOM 847 C C . ILE A 1 108 ? -2.605 -3.270 9.533 1.00 98.19 108 ILE A C 1
ATOM 849 O O . ILE A 1 108 ? -2.999 -2.598 10.493 1.00 98.19 108 ILE A O 1
ATOM 853 N N . LYS A 1 109 ? -1.763 -2.782 8.628 1.00 98.38 109 LYS A N 1
ATOM 854 C CA . LYS A 1 109 ? -1.241 -1.420 8.694 1.00 98.38 109 LYS A CA 1
ATOM 855 C C . LYS A 1 109 ? -1.477 -0.692 7.383 1.00 98.38 109 LYS A C 1
ATOM 857 O O . LYS A 1 109 ? -1.338 -1.290 6.326 1.00 98.38 109 LYS A O 1
ATOM 862 N N . VAL A 1 110 ? -1.785 0.595 7.473 1.00 98.25 110 VAL A N 1
ATOM 863 C CA . VAL A 1 110 ? -1.674 1.555 6.373 1.00 98.25 110 VAL A CA 1
ATOM 864 C C . VAL A 1 110 ? -0.409 2.364 6.635 1.00 98.25 110 VAL A C 1
ATOM 866 O O . VAL A 1 110 ? -0.332 3.058 7.651 1.00 98.25 110 VAL A O 1
ATOM 869 N N . GLU A 1 111 ? 0.604 2.221 5.783 1.00 95.88 111 GLU A N 1
ATOM 870 C CA . GLU A 1 111 ? 1.940 2.796 5.987 1.00 95.88 111 GLU A CA 1
ATOM 871 C C . GLU A 1 111 ? 2.376 3.665 4.798 1.00 95.88 111 GLU A C 1
ATOM 873 O O . GLU A 1 111 ? 2.137 3.342 3.632 1.00 95.88 111 GLU A O 1
ATOM 878 N N . LEU A 1 112 ? 3.064 4.768 5.109 1.00 93.00 112 LEU A N 1
ATOM 879 C CA . LEU A 1 112 ? 3.721 5.642 4.140 1.00 93.00 112 LEU A CA 1
ATOM 880 C C . LEU A 1 112 ? 5.207 5.787 4.459 1.00 93.00 112 LEU A C 1
ATOM 882 O O . LEU A 1 112 ? 5.623 5.808 5.618 1.00 93.00 112 LEU A O 1
ATOM 886 N N . SER A 1 113 ? 6.018 5.967 3.416 1.00 81.25 113 SER A N 1
ATOM 887 C CA . SER A 1 113 ? 7.399 6.421 3.593 1.00 81.25 113 SER A CA 1
ATOM 888 C C . SER A 1 113 ? 7.424 7.950 3.689 1.00 81.25 113 SER A C 1
ATOM 890 O O . SER A 1 113 ? 6.927 8.603 2.776 1.00 81.25 113 SER A O 1
ATOM 892 N N . PRO A 1 114 ? 8.049 8.549 4.718 1.00 70.94 114 PRO A N 1
ATOM 893 C CA . PRO A 1 114 ? 8.173 10.006 4.819 1.00 70.94 114 PRO A CA 1
ATOM 894 C C . PRO A 1 114 ? 9.216 10.599 3.852 1.00 70.94 114 PRO A C 1
ATOM 896 O O . PRO A 1 114 ? 9.369 11.821 3.784 1.00 70.94 114 PRO A O 1
ATOM 899 N N . VAL A 1 115 ? 9.980 9.749 3.153 1.00 72.19 115 VAL A N 1
ATOM 900 C CA . VAL A 1 115 ? 11.102 10.154 2.291 1.00 72.19 115 VAL A CA 1
ATOM 901 C C . VAL A 1 115 ? 10.704 10.140 0.818 1.00 72.19 115 VAL A C 1
ATOM 903 O O . VAL A 1 115 ? 10.962 11.109 0.109 1.00 72.19 115 VAL A O 1
ATOM 906 N N . LEU A 1 116 ? 10.058 9.063 0.364 1.00 75.81 116 LEU A N 1
ATOM 907 C CA . LEU A 1 116 ? 9.669 8.892 -1.036 1.00 75.81 116 LEU A CA 1
ATOM 908 C C . LEU A 1 116 ? 8.284 9.494 -1.292 1.00 75.81 116 LEU A C 1
ATOM 910 O O . LEU A 1 116 ? 7.306 9.089 -0.664 1.00 75.81 116 LEU A O 1
ATOM 914 N N . ARG A 1 117 ? 8.222 10.440 -2.232 1.00 87.81 117 ARG A N 1
ATOM 915 C CA . ARG A 1 117 ? 7.008 11.121 -2.704 1.00 87.81 117 ARG A CA 1
ATOM 916 C C . ARG A 1 117 ? 6.969 11.115 -4.227 1.00 87.81 117 ARG A C 1
ATOM 918 O O . ARG A 1 117 ? 8.027 11.127 -4.856 1.00 87.81 117 ARG A O 1
ATOM 925 N N . GLY A 1 118 ? 5.760 11.150 -4.774 1.00 90.25 118 GLY A N 1
ATOM 926 C CA . GLY A 1 118 ? 5.514 11.055 -6.205 1.00 90.25 118 GLY A CA 1
ATOM 927 C C . GLY A 1 118 ? 5.816 9.667 -6.770 1.00 90.25 118 GLY A C 1
ATOM 928 O O . GLY A 1 118 ? 6.164 8.726 -6.049 1.00 90.25 118 GLY A O 1
ATOM 929 N N . THR A 1 119 ? 5.675 9.560 -8.084 1.00 94.31 119 THR A N 1
ATOM 930 C CA . THR A 1 119 ? 5.983 8.376 -8.890 1.00 94.31 119 THR A CA 1
ATOM 931 C C . THR A 1 119 ? 6.724 8.810 -10.153 1.00 94.31 119 THR A C 1
ATOM 933 O O . THR A 1 119 ? 6.675 9.977 -10.544 1.00 94.31 119 THR A O 1
ATOM 936 N N . VAL A 1 120 ? 7.460 7.891 -10.777 1.00 95.38 120 VAL A N 1
ATOM 937 C CA . VAL A 1 120 ? 8.122 8.132 -12.067 1.00 95.38 120 VAL A CA 1
ATOM 938 C C . VAL A 1 120 ? 7.095 8.129 -13.190 1.00 95.38 120 VAL A C 1
ATOM 940 O O . VAL A 1 120 ? 7.145 8.988 -14.069 1.00 95.38 120 VAL A O 1
ATOM 943 N N . TYR A 1 121 ? 6.176 7.167 -13.155 1.00 97.31 121 TYR A N 1
ATOM 944 C CA . TYR A 1 121 ? 5.066 7.059 -14.089 1.00 97.31 121 TYR A CA 1
ATOM 945 C C . TYR A 1 121 ? 3.731 7.301 -13.381 1.00 97.31 121 TYR A C 1
ATOM 947 O O . TYR A 1 121 ? 3.601 7.098 -12.171 1.00 97.31 121 TYR A O 1
ATOM 955 N N . GLU A 1 122 ? 2.735 7.749 -14.143 1.00 96.69 122 GLU A N 1
ATOM 956 C CA . GLU A 1 122 ? 1.395 8.019 -13.618 1.00 96.69 122 GLU A CA 1
ATOM 957 C C . GLU A 1 122 ? 0.778 6.748 -13.002 1.00 96.69 122 GLU A C 1
ATOM 959 O O . GLU A 1 122 ? 0.813 5.685 -13.636 1.00 96.69 122 GLU A O 1
ATOM 964 N N . PRO A 1 123 ? 0.213 6.824 -11.782 1.00 97.62 123 PRO A N 1
ATOM 965 C CA . PRO A 1 123 ? -0.553 5.729 -11.204 1.00 97.62 123 PRO A CA 1
ATOM 966 C C . PRO A 1 123 ? -1.757 5.358 -12.073 1.00 97.62 123 PRO A C 1
ATOM 968 O O . PRO A 1 123 ? -2.322 6.187 -12.786 1.00 97.62 123 PRO A O 1
ATOM 971 N N . GLN A 1 124 ? -2.183 4.105 -11.975 1.00 97.56 124 GLN A N 1
ATOM 972 C CA . GLN A 1 124 ? -3.301 3.567 -12.738 1.00 97.56 124 GLN A CA 1
ATOM 973 C C . GLN A 1 124 ? -4.423 3.176 -11.785 1.00 97.56 124 GLN A C 1
ATOM 975 O O . GLN A 1 124 ? -4.177 2.527 -10.770 1.00 97.56 124 GLN A O 1
ATOM 980 N N . LEU A 1 125 ? -5.655 3.565 -12.109 1.00 97.94 125 LEU A N 1
ATOM 981 C CA . LEU A 1 125 ? -6.828 3.029 -11.429 1.00 97.94 125 LEU A CA 1
ATOM 982 C C . LEU A 1 125 ? -6.966 1.559 -11.837 1.00 97.94 125 LEU A C 1
ATOM 984 O O . LEU A 1 125 ? -7.027 1.256 -13.029 1.00 97.94 125 LEU A O 1
ATOM 988 N N . MET A 1 126 ? -6.921 0.659 -10.860 1.00 98.31 126 MET A N 1
ATOM 989 C CA . MET A 1 126 ? -6.945 -0.780 -11.094 1.00 98.31 126 MET A CA 1
ATOM 990 C C . MET A 1 126 ? -7.975 -1.445 -10.195 1.00 98.31 126 MET A C 1
ATOM 992 O O . MET A 1 126 ? -8.059 -1.147 -9.002 1.00 98.31 126 MET A O 1
ATOM 996 N N . GLU A 1 127 ? -8.693 -2.397 -10.774 1.00 98.06 127 GLU A N 1
ATOM 997 C CA . GLU A 1 127 ? -9.520 -3.367 -10.067 1.00 98.06 127 GLU A CA 1
ATOM 998 C C . GLU A 1 127 ? -8.645 -4.530 -9.585 1.00 98.06 127 GLU A C 1
ATOM 1000 O O . GLU A 1 127 ? -7.618 -4.858 -10.193 1.00 98.06 127 GLU A O 1
ATOM 1005 N N . VAL A 1 128 ? -9.030 -5.157 -8.476 1.00 97.75 128 VAL A N 1
ATOM 1006 C CA . VAL A 1 128 ? -8.371 -6.388 -8.022 1.00 97.75 128 VAL A CA 1
ATOM 1007 C C . VAL A 1 128 ? -8.490 -7.503 -9.069 1.00 97.75 128 VAL A C 1
ATOM 1009 O O . VAL A 1 128 ? -9.439 -7.553 -9.843 1.00 97.75 128 VAL A O 1
ATOM 1012 N N . CYS A 1 129 ? -7.531 -8.431 -9.104 1.00 97.00 129 CYS A N 1
ATOM 1013 C CA . CYS A 1 129 ? -7.580 -9.568 -10.024 1.00 97.00 129 CYS A CA 1
ATOM 1014 C C . CYS A 1 129 ? -8.828 -10.432 -9.772 1.00 97.00 129 CYS A C 1
ATOM 1016 O O . CYS A 1 129 ? -9.251 -10.583 -8.626 1.00 97.00 129 CYS A O 1
ATOM 1018 N N . ALA A 1 130 ? -9.339 -11.101 -10.810 1.00 96.06 130 ALA A N 1
ATOM 1019 C CA . ALA A 1 130 ? -10.563 -11.908 -10.731 1.00 96.06 130 ALA A CA 1
ATOM 1020 C C . ALA A 1 130 ? -10.561 -12.917 -9.565 1.00 96.06 130 ALA A C 1
ATOM 1022 O O . ALA A 1 130 ? -11.510 -12.978 -8.793 1.00 96.06 130 ALA A O 1
ATOM 1023 N N . ALA A 1 131 ? -9.455 -13.639 -9.351 1.00 94.31 131 ALA A N 1
ATOM 1024 C CA . ALA A 1 131 ? -9.344 -14.585 -8.237 1.00 94.31 131 ALA A CA 1
ATOM 1025 C C . ALA A 1 131 ? -9.425 -13.922 -6.843 1.00 94.31 131 ALA A C 1
ATOM 1027 O O . ALA A 1 131 ? -9.820 -14.563 -5.868 1.00 94.31 131 ALA A O 1
ATOM 1028 N N . VAL A 1 132 ? -9.015 -12.654 -6.727 1.00 94.56 132 VAL A N 1
ATOM 1029 C CA . VAL A 1 132 ? -9.131 -11.863 -5.493 1.00 94.56 132 VAL A CA 1
ATOM 1030 C C . VAL A 1 132 ? -10.570 -11.406 -5.303 1.00 94.56 132 VAL A C 1
ATOM 1032 O O . VAL A 1 132 ? -11.094 -11.526 -4.197 1.00 94.56 132 VAL A O 1
ATOM 1035 N N . GLU A 1 133 ? -11.199 -10.917 -6.372 1.00 96.25 133 GLU A N 1
ATOM 1036 C CA . GLU A 1 133 ? -12.596 -10.493 -6.363 1.00 96.25 133 GLU A CA 1
ATOM 1037 C C . GLU A 1 133 ? -13.532 -11.642 -5.981 1.00 96.25 133 GLU A C 1
ATOM 1039 O O . GLU A 1 133 ? -14.361 -11.485 -5.085 1.00 96.25 133 GLU A O 1
ATOM 1044 N N . ASP A 1 134 ? -13.348 -12.818 -6.582 1.00 95.44 134 ASP A N 1
ATOM 1045 C CA . ASP A 1 134 ? -14.173 -13.999 -6.321 1.00 95.44 134 ASP A CA 1
ATOM 1046 C C . ASP A 1 134 ? -14.109 -14.450 -4.849 1.00 95.44 134 ASP A C 1
ATOM 1048 O O . ASP A 1 134 ? -15.111 -14.897 -4.285 1.00 95.44 134 ASP A O 1
ATOM 1052 N N . GLU A 1 135 ? -12.939 -14.344 -4.204 1.00 94.81 135 GLU A N 1
ATOM 1053 C CA . GLU A 1 135 ? -12.744 -14.826 -2.828 1.00 94.81 135 GLU A CA 1
ATOM 1054 C C . GLU A 1 135 ? -13.015 -13.747 -1.764 1.00 94.81 135 GLU A C 1
ATOM 1056 O O . GLU A 1 135 ? -13.530 -14.067 -0.688 1.00 94.81 135 GLU A O 1
ATOM 1061 N N . PHE A 1 136 ? -12.678 -12.479 -2.027 1.00 95.06 136 PHE A N 1
ATOM 1062 C CA . PHE A 1 136 ? -12.727 -11.398 -1.031 1.00 95.06 136 PHE A CA 1
ATOM 1063 C C . PHE A 1 136 ? -13.639 -10.219 -1.396 1.00 95.06 136 PHE A C 1
ATOM 1065 O O . PHE A 1 136 ? -13.902 -9.377 -0.532 1.00 95.06 136 PHE A O 1
ATOM 1072 N N . GLY A 1 137 ? -14.155 -10.176 -2.623 1.00 96.25 137 GLY A N 1
ATOM 1073 C CA . GLY A 1 137 ? -15.004 -9.111 -3.145 1.00 96.25 137 GLY A CA 1
ATOM 1074 C C . GLY A 1 137 ? -14.245 -8.037 -3.926 1.00 96.25 137 GLY A C 1
ATOM 1075 O O . GLY A 1 137 ? -13.017 -7.953 -3.899 1.00 96.25 137 GLY A O 1
ATOM 1076 N N . TYR A 1 138 ? -15.017 -7.200 -4.617 1.00 96.94 138 TYR A N 1
ATOM 1077 C CA . TYR A 1 138 ? -14.511 -6.125 -5.465 1.00 96.94 138 TYR A CA 1
ATOM 1078 C C . TYR A 1 138 ? -13.827 -5.015 -4.660 1.00 96.94 138 TYR A C 1
ATOM 1080 O O . TYR A 1 138 ? -14.335 -4.562 -3.628 1.00 96.94 138 TYR A O 1
ATOM 1088 N N . ALA A 1 139 ? -12.707 -4.526 -5.185 1.00 96.56 139 ALA A N 1
ATOM 1089 C CA . ALA A 1 139 ? -12.088 -3.274 -4.781 1.00 96.56 139 ALA A CA 1
ATOM 1090 C C . ALA A 1 139 ? -11.347 -2.653 -5.969 1.00 96.56 139 ALA A C 1
ATOM 1092 O O . ALA A 1 139 ? -10.776 -3.362 -6.796 1.00 96.56 139 ALA A O 1
ATOM 1093 N N . GLU A 1 140 ? -11.308 -1.326 -5.999 1.00 97.19 140 GLU A N 1
ATOM 1094 C CA . GLU A 1 140 ? -10.613 -0.539 -7.014 1.00 97.19 140 GLU A CA 1
ATOM 1095 C C . GLU A 1 140 ? -9.844 0.590 -6.328 1.00 97.19 140 GLU A C 1
ATOM 1097 O O . GLU A 1 140 ? -10.377 1.253 -5.433 1.00 97.19 140 GLU A O 1
ATOM 1102 N N . VAL A 1 141 ? -8.577 0.778 -6.706 1.00 98.00 141 VAL A N 1
ATOM 1103 C CA . VAL A 1 141 ? -7.698 1.812 -6.137 1.00 98.00 141 VAL A CA 1
ATOM 1104 C C . VAL A 1 141 ? -6.724 2.349 -7.179 1.00 98.00 141 VAL A C 1
ATOM 1106 O O . VAL A 1 141 ? -6.411 1.671 -8.156 1.00 98.00 141 VAL A O 1
ATOM 1109 N N . LEU A 1 142 ? -6.168 3.540 -6.939 1.00 98.25 142 LEU A N 1
ATOM 1110 C CA . LEU A 1 142 ? -4.962 3.968 -7.645 1.00 98.25 142 LEU A CA 1
ATOM 1111 C C . LEU A 1 142 ? -3.786 3.096 -7.212 1.00 98.25 142 LEU A C 1
ATOM 1113 O O . LEU A 1 142 ? -3.442 3.047 -6.031 1.00 98.25 142 LEU A O 1
ATOM 1117 N N . VAL A 1 143 ? -3.151 2.430 -8.166 1.00 98.31 143 VAL A N 1
ATOM 1118 C CA . VAL A 1 143 ? -1.959 1.608 -7.976 1.00 98.31 143 VAL A CA 1
ATOM 1119 C C . VAL A 1 143 ? -0.797 2.270 -8.700 1.00 98.31 143 VAL A C 1
ATOM 1121 O O . VAL A 1 143 ? -0.919 2.749 -9.825 1.00 98.31 143 VAL A O 1
ATOM 1124 N N . VAL A 1 144 ? 0.354 2.315 -8.042 1.00 97.50 144 VAL A N 1
ATOM 1125 C CA . VAL A 1 144 ? 1.603 2.773 -8.649 1.00 97.50 144 VAL A CA 1
ATOM 1126 C C . VAL A 1 144 ? 1.910 1.934 -9.896 1.00 97.50 144 VAL A C 1
ATOM 1128 O O . VAL A 1 144 ? 1.732 0.718 -9.878 1.00 97.50 144 VAL A O 1
ATOM 1131 N N . ALA A 1 145 ? 2.383 2.571 -10.970 1.00 97.62 145 ALA A N 1
ATOM 1132 C CA . ALA A 1 145 ? 2.657 1.894 -12.234 1.00 97.62 145 ALA A CA 1
ATOM 1133 C C . ALA A 1 145 ? 3.576 0.671 -12.062 1.00 97.62 145 ALA A C 1
ATOM 1135 O O . ALA A 1 145 ? 4.457 0.638 -11.197 1.00 97.62 145 ALA A O 1
ATOM 1136 N N . LEU A 1 146 ? 3.419 -0.327 -12.935 1.00 97.25 146 LEU A N 1
ATOM 1137 C CA . LEU A 1 146 ? 4.182 -1.580 -12.888 1.00 97.25 146 LEU A CA 1
ATOM 1138 C C . LEU A 1 146 ? 5.702 -1.344 -12.807 1.00 97.25 146 LEU A C 1
ATOM 1140 O O . LEU A 1 146 ? 6.400 -1.992 -12.022 1.00 97.25 146 LEU A O 1
ATOM 1144 N N . ALA A 1 147 ? 6.203 -0.383 -13.589 1.00 97.56 147 ALA A N 1
ATOM 1145 C CA . ALA A 1 147 ? 7.612 -0.013 -13.613 1.00 97.56 147 ALA A CA 1
ATOM 1146 C C . ALA A 1 147 ? 8.107 0.501 -12.252 1.00 97.56 147 ALA A C 1
ATOM 1148 O O . ALA A 1 147 ? 9.147 0.055 -11.769 1.00 97.56 147 ALA A O 1
ATOM 1149 N N . ASP A 1 148 ? 7.340 1.376 -11.606 1.00 96.44 148 ASP A N 1
ATOM 1150 C CA . ASP A 1 148 ? 7.627 1.917 -10.277 1.00 96.44 148 ASP A CA 1
ATOM 1151 C C . ASP A 1 148 ? 7.514 0.852 -9.168 1.00 96.44 148 ASP A C 1
ATOM 1153 O O . ASP A 1 148 ? 8.368 0.789 -8.276 1.00 96.44 148 ASP A O 1
ATOM 1157 N N . LEU A 1 149 ? 6.505 -0.032 -9.230 1.00 95.94 149 LEU A N 1
ATOM 1158 C CA . LEU A 1 149 ? 6.350 -1.149 -8.286 1.00 95.94 149 LEU A CA 1
ATOM 1159 C C . LEU A 1 149 ? 7.606 -2.018 -8.267 1.00 95.94 149 LEU A C 1
ATOM 1161 O O . LEU A 1 149 ? 8.188 -2.271 -7.206 1.00 95.94 149 LEU A O 1
ATOM 1165 N N . TYR A 1 150 ? 8.038 -2.460 -9.447 1.00 96.94 150 TYR A N 1
ATOM 1166 C CA . TYR A 1 150 ? 9.172 -3.360 -9.568 1.00 96.94 150 TYR A CA 1
ATOM 1167 C C . TYR A 1 150 ? 10.519 -2.655 -9.403 1.00 96.94 150 TYR A C 1
ATOM 1169 O O . TYR A 1 150 ? 11.424 -3.253 -8.821 1.00 96.94 150 TYR A O 1
ATOM 1177 N N . ALA A 1 151 ? 10.649 -1.379 -9.776 1.00 95.31 151 ALA A N 1
ATOM 1178 C CA . ALA A 1 151 ? 11.810 -0.566 -9.410 1.00 95.31 151 ALA A CA 1
ATOM 1179 C C . ALA A 1 151 ? 11.996 -0.520 -7.886 1.00 95.31 151 ALA A C 1
ATOM 1181 O O . ALA A 1 151 ? 13.098 -0.763 -7.386 1.00 95.31 151 ALA A O 1
ATOM 1182 N N . GLY A 1 152 ? 10.909 -0.307 -7.134 1.00 93.06 152 GLY A N 1
ATOM 1183 C CA . GLY A 1 152 ? 10.914 -0.362 -5.673 1.00 93.06 152 GLY A CA 1
ATOM 1184 C C . GLY A 1 152 ? 11.295 -1.739 -5.116 1.00 93.06 152 GLY A C 1
ATOM 1185 O O . GLY A 1 152 ? 12.037 -1.825 -4.136 1.00 93.06 152 GLY A O 1
ATOM 1186 N N . LYS A 1 153 ? 10.840 -2.828 -5.748 1.00 94.12 153 LYS A N 1
ATOM 1187 C CA . LYS A 1 153 ? 11.181 -4.202 -5.339 1.00 94.12 153 LYS A CA 1
ATOM 1188 C C . LYS A 1 153 ? 12.629 -4.575 -5.604 1.00 94.12 153 LYS A C 1
ATOM 1190 O O . LYS A 1 153 ? 13.262 -5.138 -4.717 1.00 94.12 153 LYS A O 1
ATOM 1195 N N . ILE A 1 154 ? 13.167 -4.220 -6.768 1.00 95.12 154 ILE A N 1
ATOM 1196 C CA . ILE A 1 154 ? 14.581 -4.432 -7.093 1.00 95.12 154 ILE A CA 1
ATOM 1197 C C . ILE A 1 154 ? 15.453 -3.640 -6.114 1.00 95.12 154 ILE A C 1
ATOM 1199 O O . ILE A 1 154 ? 16.368 -4.200 -5.519 1.00 95.12 154 ILE A O 1
ATOM 1203 N N . CYS A 1 155 ? 15.114 -2.374 -5.866 1.00 92.19 155 CYS A N 1
ATOM 1204 C CA . CYS A 1 155 ? 15.755 -1.545 -4.848 1.00 92.19 155 CYS A CA 1
ATOM 1205 C C . CYS A 1 155 ? 15.772 -2.211 -3.462 1.00 92.19 155 CYS A C 1
ATOM 1207 O O . CYS A 1 155 ? 16.824 -2.303 -2.835 1.00 92.19 155 CYS A O 1
ATOM 1209 N N . ALA A 1 156 ? 14.627 -2.717 -2.995 1.00 90.62 156 ALA A N 1
ATOM 1210 C CA . ALA A 1 156 ? 14.535 -3.410 -1.711 1.00 90.62 156 ALA A CA 1
ATOM 1211 C C . ALA A 1 156 ? 15.316 -4.737 -1.691 1.00 90.62 156 ALA A C 1
ATOM 1213 O O . ALA A 1 156 ? 15.909 -5.088 -0.671 1.00 90.62 156 ALA A O 1
ATOM 1214 N N . ALA A 1 157 ? 15.326 -5.481 -2.798 1.00 92.38 157 ALA A N 1
ATOM 1215 C CA . ALA A 1 157 ? 16.098 -6.712 -2.922 1.00 92.38 157 ALA A CA 1
ATOM 1216 C C . ALA A 1 157 ? 17.607 -6.438 -2.831 1.00 92.38 157 ALA A C 1
ATOM 1218 O O . ALA A 1 157 ? 18.303 -7.159 -2.123 1.00 92.38 157 ALA A O 1
ATOM 1219 N N . LEU A 1 158 ? 18.093 -5.374 -3.477 1.00 90.56 158 LEU A N 1
ATOM 1220 C CA . LEU A 1 158 ? 19.498 -4.959 -3.420 1.00 90.56 158 LEU A CA 1
ATOM 1221 C C . LEU A 1 158 ? 19.913 -4.439 -2.035 1.00 90.56 158 LEU A C 1
ATOM 1223 O O . LEU A 1 158 ? 21.041 -4.677 -1.612 1.00 90.56 158 LEU A O 1
ATOM 1227 N N . ASP A 1 159 ? 19.016 -3.748 -1.329 1.00 86.38 159 ASP A N 1
ATOM 1228 C CA . ASP A 1 159 ? 19.316 -3.154 -0.021 1.00 86.38 159 ASP A CA 1
ATOM 1229 C C . ASP A 1 159 ? 19.281 -4.173 1.132 1.00 86.38 159 ASP A C 1
ATOM 1231 O O . ASP A 1 159 ? 20.178 -4.190 1.973 1.00 86.38 159 ASP A O 1
ATOM 1235 N N . ARG A 1 160 ? 18.258 -5.042 1.187 1.00 87.56 160 ARG A N 1
ATOM 1236 C CA . ARG A 1 160 ? 18.031 -5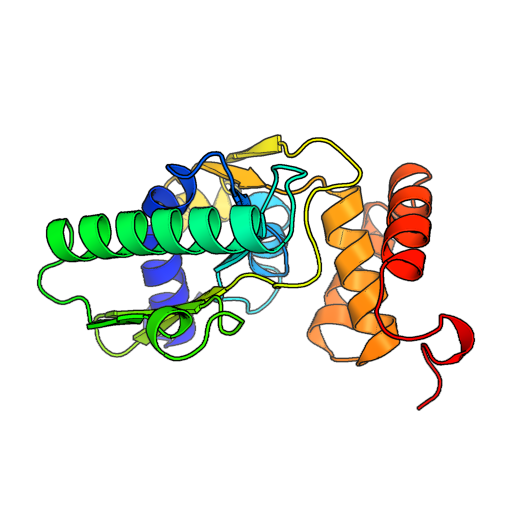.939 2.344 1.00 87.56 160 ARG A CA 1
ATOM 1237 C C . ARG A 1 160 ? 17.908 -7.427 2.026 1.00 87.56 160 ARG A C 1
ATOM 1239 O O . ARG A 1 160 ? 17.736 -8.208 2.958 1.00 87.56 160 ARG A O 1
ATOM 1246 N N . GLN A 1 161 ? 17.937 -7.822 0.750 1.00 86.12 161 GLN A N 1
ATOM 1247 C CA . GLN A 1 161 ? 17.964 -9.223 0.284 1.00 86.12 161 GLN A CA 1
ATOM 1248 C C . GLN A 1 161 ? 16.930 -10.162 0.939 1.00 86.12 161 GLN A C 1
ATOM 1250 O O . GLN A 1 161 ? 17.144 -11.363 1.099 1.00 86.12 161 GLN A O 1
ATOM 1255 N N . HIS A 1 162 ? 15.777 -9.633 1.340 1.00 89.94 162 HIS A N 1
ATOM 1256 C CA . HIS A 1 162 ? 14.778 -10.428 2.042 1.00 89.94 162 HIS A CA 1
ATOM 1257 C C . HIS A 1 162 ? 14.054 -11.368 1.053 1.00 89.94 162 HIS A C 1
ATOM 1259 O O . HIS A 1 162 ? 13.712 -10.932 -0.051 1.00 89.94 162 HIS A O 1
ATOM 1265 N N . PRO A 1 163 ? 13.717 -12.620 1.437 1.00 93.19 163 PRO A N 1
ATOM 1266 C CA . PRO A 1 163 ? 13.189 -13.634 0.515 1.00 93.19 163 PRO A CA 1
ATOM 1267 C C . PRO A 1 163 ? 12.010 -13.183 -0.360 1.00 93.19 163 PRO A C 1
ATOM 1269 O O . PRO A 1 163 ? 11.985 -13.459 -1.553 1.00 93.19 163 PRO A O 1
ATOM 1272 N N . ARG A 1 164 ? 11.048 -12.444 0.208 1.00 93.25 164 ARG A N 1
ATOM 1273 C CA . ARG A 1 164 ? 9.888 -11.911 -0.535 1.00 93.25 164 ARG A CA 1
ATOM 1274 C C . ARG A 1 164 ? 10.248 -10.935 -1.661 1.00 93.25 164 ARG A C 1
ATOM 1276 O O . ARG A 1 164 ? 9.542 -10.898 -2.658 1.00 93.25 164 ARG A O 1
ATOM 1283 N N . ASP A 1 165 ? 11.311 -10.149 -1.499 1.00 93.19 165 ASP A N 1
ATOM 1284 C CA . ASP A 1 165 ? 11.723 -9.173 -2.512 1.00 93.19 165 ASP A CA 1
ATOM 1285 C C . ASP A 1 165 ? 12.482 -9.879 -3.641 1.00 93.19 165 ASP A C 1
ATOM 1287 O O . ASP A 1 165 ? 12.215 -9.614 -4.808 1.00 93.19 165 ASP A O 1
ATOM 1291 N N . LEU A 1 166 ? 13.326 -10.868 -3.312 1.00 94.06 166 LEU A N 1
ATOM 1292 C CA . LEU A 1 166 ? 13.946 -11.754 -4.308 1.00 94.06 166 LEU A CA 1
ATOM 1293 C C . LEU A 1 166 ? 12.902 -12.560 -5.090 1.00 94.06 166 LEU A C 1
ATOM 1295 O O . LEU A 1 166 ? 13.029 -12.723 -6.300 1.00 94.06 166 LEU A O 1
ATOM 1299 N N . PHE A 1 167 ? 11.858 -13.036 -4.412 1.00 95.56 167 PHE A N 1
ATOM 1300 C CA . PHE A 1 167 ? 10.733 -13.716 -5.045 1.00 95.56 167 PHE A CA 1
ATOM 1301 C C . PHE A 1 167 ? 10.012 -12.810 -6.050 1.00 95.56 167 PHE A C 1
ATOM 1303 O O . PHE A 1 167 ? 9.797 -13.229 -7.184 1.00 95.56 167 PHE A O 1
ATOM 1310 N N . ASP A 1 168 ? 9.695 -11.566 -5.671 1.00 95.38 168 ASP A N 1
ATOM 1311 C CA . ASP A 1 168 ? 9.054 -10.606 -6.579 1.00 95.38 168 ASP A CA 1
ATOM 1312 C C . ASP A 1 168 ? 9.944 -10.311 -7.802 1.00 95.38 168 ASP A C 1
ATOM 1314 O O . ASP A 1 168 ? 9.443 -10.267 -8.925 1.00 95.38 168 ASP A O 1
ATOM 1318 N N . VAL A 1 169 ? 11.262 -10.158 -7.606 1.00 95.62 169 VAL A N 1
ATOM 1319 C CA . VAL A 1 169 ? 12.230 -9.928 -8.697 1.00 95.62 169 VAL A CA 1
ATOM 1320 C C . VAL A 1 169 ? 12.354 -11.146 -9.611 1.00 95.62 169 VAL A C 1
ATOM 1322 O O . VAL A 1 169 ? 12.360 -10.993 -10.829 1.00 95.62 169 VAL A O 1
ATOM 1325 N N . LYS A 1 170 ? 12.418 -12.362 -9.058 1.00 95.75 170 LYS A N 1
ATOM 1326 C CA . LYS A 1 170 ? 12.408 -13.593 -9.859 1.00 95.75 170 LYS A CA 1
ATOM 1327 C C . LYS A 1 170 ? 11.153 -13.652 -10.728 1.00 95.75 170 LYS A C 1
ATOM 1329 O O . LYS A 1 170 ? 11.258 -13.888 -11.926 1.00 95.75 170 LYS A O 1
ATOM 1334 N N . TRP A 1 171 ? 9.989 -13.400 -10.131 1.00 95.25 171 TRP A N 1
ATOM 1335 C CA . TRP A 1 171 ? 8.713 -13.462 -10.839 1.00 95.25 171 TRP A CA 1
ATOM 1336 C C . TRP A 1 171 ? 8.631 -12.414 -11.953 1.00 95.25 171 TRP A C 1
ATOM 1338 O O . TRP A 1 171 ? 8.180 -12.732 -13.048 1.00 95.25 171 TRP A O 1
ATOM 1348 N N . LEU A 1 172 ? 9.128 -11.196 -11.711 1.00 96.56 172 LEU A N 1
ATOM 1349 C CA . LEU A 1 172 ? 9.277 -10.178 -12.753 1.00 96.56 172 LEU A CA 1
ATOM 1350 C C . LEU A 1 172 ? 10.114 -10.694 -13.930 1.00 96.56 172 LEU A C 1
ATOM 1352 O O . LEU A 1 172 ? 9.704 -10.587 -15.082 1.00 96.56 172 LEU A O 1
ATOM 1356 N N . LEU A 1 173 ? 11.297 -11.246 -13.645 1.00 96.56 173 LEU A N 1
ATOM 1357 C CA . LEU A 1 173 ? 12.227 -11.705 -14.679 1.00 96.56 173 LEU A CA 1
ATOM 1358 C C . LEU A 1 173 ? 11.659 -12.853 -15.521 1.00 96.56 173 LEU A C 1
ATOM 1360 O O . LEU A 1 173 ? 11.981 -12.952 -16.701 1.00 96.56 173 LEU A O 1
ATOM 1364 N N . GLU A 1 174 ? 10.818 -13.698 -14.930 1.00 96.31 174 GLU A N 1
ATOM 1365 C CA . GLU A 1 174 ? 10.179 -14.825 -15.615 1.00 96.31 174 GLU A CA 1
ATOM 1366 C C . GLU A 1 174 ? 8.980 -14.429 -16.490 1.00 96.31 174 GLU A C 1
ATOM 1368 O O . GLU A 1 174 ? 8.550 -15.242 -17.305 1.00 96.31 174 GLU A O 1
ATOM 1373 N N . ASN A 1 175 ? 8.434 -13.218 -16.335 1.00 95.06 175 ASN A N 1
ATOM 1374 C CA . ASN A 1 175 ? 7.198 -12.804 -17.005 1.00 95.06 175 ASN A CA 1
ATOM 1375 C C . ASN A 1 175 ? 7.410 -11.582 -17.911 1.00 95.06 175 ASN A C 1
ATOM 1377 O O . ASN A 1 175 ? 7.311 -11.704 -19.128 1.00 95.06 175 ASN A O 1
ATOM 1381 N N . GLU A 1 176 ? 7.713 -10.410 -17.347 1.00 95.69 176 GLU A N 1
ATOM 1382 C CA . GLU A 1 176 ? 7.926 -9.172 -18.116 1.00 95.69 176 GLU A CA 1
ATOM 1383 C C . GLU A 1 176 ? 9.386 -8.976 -18.530 1.00 95.69 176 GLU A C 1
ATOM 1385 O O . GLU A 1 176 ? 9.680 -8.342 -19.547 1.00 95.69 176 GLU A O 1
ATOM 1390 N N . GLY A 1 177 ? 10.316 -9.468 -17.709 1.00 96.06 177 GLY A N 1
ATOM 1391 C CA . GLY A 1 177 ? 11.721 -9.099 -17.801 1.00 96.06 177 GLY A CA 1
ATOM 1392 C C . GLY A 1 177 ? 11.984 -7.639 -17.406 1.00 96.06 177 GLY A C 1
ATOM 1393 O O . GLY A 1 177 ? 11.118 -6.903 -16.934 1.00 96.06 177 GLY A O 1
ATOM 1394 N N . LEU A 1 178 ? 13.228 -7.196 -17.593 1.00 95.56 178 LEU A N 1
ATOM 1395 C CA . LEU A 1 178 ? 13.609 -5.799 -17.374 1.00 95.56 178 LEU A CA 1
ATOM 1396 C C . LEU A 1 178 ? 13.327 -4.982 -18.635 1.00 95.56 178 LEU A C 1
ATOM 1398 O O . LEU A 1 178 ? 14.213 -4.828 -19.481 1.00 95.56 178 LEU A O 1
ATOM 1402 N N . THR A 1 179 ? 12.111 -4.458 -18.759 1.00 97.25 179 THR A N 1
ATOM 1403 C CA . THR A 1 179 ? 11.727 -3.540 -19.843 1.00 97.25 179 THR A CA 1
ATOM 1404 C C . THR A 1 179 ? 12.471 -2.204 -19.740 1.00 97.25 179 THR A C 1
ATOM 1406 O O . THR A 1 179 ? 13.036 -1.866 -18.696 1.00 97.25 179 THR A O 1
ATOM 1409 N N . ASP A 1 180 ? 12.477 -1.413 -20.815 1.00 97.38 180 ASP A N 1
ATOM 1410 C CA . ASP A 1 180 ? 13.117 -0.090 -20.804 1.00 97.38 180 ASP A CA 1
ATOM 1411 C C . ASP A 1 180 ? 12.491 0.858 -19.766 1.00 97.38 180 ASP A C 1
ATOM 1413 O O . ASP A 1 180 ? 13.206 1.646 -19.147 1.00 97.38 180 ASP A O 1
ATOM 1417 N N . GLU A 1 181 ? 11.180 0.763 -19.535 1.00 97.12 181 GLU A N 1
ATOM 1418 C CA . GLU A 1 181 ? 10.474 1.553 -18.518 1.00 97.12 181 GLU A CA 1
ATOM 1419 C C . GLU A 1 181 ? 10.885 1.154 -17.101 1.00 97.12 181 GLU A C 1
ATOM 1421 O O . GLU A 1 181 ? 11.252 2.015 -16.301 1.00 97.12 181 GLU A O 1
ATOM 1426 N N . ILE A 1 182 ? 10.933 -0.153 -16.809 1.00 97.25 182 ILE A N 1
ATOM 1427 C CA . ILE A 1 182 ? 11.412 -0.660 -15.515 1.00 97.25 182 ILE A CA 1
ATOM 1428 C C . ILE A 1 182 ? 12.857 -0.219 -15.276 1.00 97.25 182 ILE A C 1
ATOM 1430 O O . ILE A 1 182 ? 13.190 0.223 -14.178 1.00 97.25 182 ILE A O 1
ATOM 1434 N N . ARG A 1 183 ? 13.725 -0.290 -16.295 1.00 96.50 183 ARG A N 1
ATOM 1435 C CA . ARG A 1 183 ? 15.122 0.158 -16.173 1.00 96.50 183 ARG A CA 1
ATOM 1436 C C . ARG A 1 183 ? 15.220 1.655 -15.868 1.00 96.50 183 ARG A C 1
ATOM 1438 O O . ARG A 1 183 ? 16.018 2.040 -15.017 1.00 96.50 183 ARG A O 1
ATOM 1445 N N . LYS A 1 184 ? 14.413 2.497 -16.522 1.00 96.88 184 LYS A N 1
ATOM 1446 C CA . LYS A 1 184 ? 14.375 3.948 -16.260 1.00 96.88 184 LYS A CA 1
ATOM 1447 C C . LYS A 1 184 ? 13.879 4.255 -14.847 1.00 96.88 184 LYS A C 1
ATOM 1449 O O . LYS A 1 184 ? 14.556 4.990 -14.128 1.00 96.88 184 LYS A O 1
ATOM 1454 N N . ALA A 1 185 ? 12.761 3.656 -14.430 1.00 96.12 185 ALA A N 1
ATOM 1455 C CA . ALA A 1 185 ? 12.254 3.800 -13.066 1.00 96.12 185 ALA A CA 1
ATOM 1456 C C . ALA A 1 185 ? 13.291 3.335 -12.036 1.00 96.12 185 ALA A C 1
ATOM 1458 O O . ALA A 1 185 ? 13.553 4.040 -11.065 1.00 96.12 185 ALA A O 1
ATOM 1459 N N . LEU A 1 186 ? 13.959 2.204 -12.281 1.00 95.00 186 LEU A N 1
ATOM 1460 C CA . LEU A 1 186 ? 15.001 1.682 -11.400 1.00 95.00 186 LEU A CA 1
ATOM 1461 C C . LEU A 1 186 ? 16.145 2.684 -11.195 1.00 95.00 186 LEU A C 1
ATOM 1463 O O . LEU A 1 186 ? 16.542 2.912 -10.056 1.00 95.00 186 LEU A O 1
ATOM 1467 N N . ILE A 1 187 ? 16.651 3.315 -12.259 1.00 94.06 187 ILE A N 1
ATOM 1468 C CA . ILE A 1 187 ? 17.723 4.322 -12.155 1.00 94.06 187 ILE A CA 1
ATOM 1469 C C . ILE A 1 187 ? 17.286 5.507 -11.282 1.00 94.06 187 ILE A C 1
ATOM 1471 O O . ILE A 1 187 ? 18.059 5.978 -10.443 1.00 94.06 187 ILE A O 1
ATOM 1475 N N . ILE A 1 188 ? 16.047 5.976 -11.443 1.00 92.31 188 ILE A N 1
ATOM 1476 C CA . ILE A 1 188 ? 15.512 7.096 -10.659 1.00 92.31 188 ILE A CA 1
ATOM 1477 C C . ILE A 1 188 ? 15.345 6.694 -9.191 1.00 92.31 188 ILE A C 1
ATOM 1479 O O . ILE A 1 188 ? 15.771 7.430 -8.300 1.00 92.31 188 ILE A O 1
ATOM 1483 N N . TYR A 1 189 ? 14.796 5.507 -8.929 1.00 90.81 189 TYR A N 1
ATOM 1484 C CA . TYR A 1 189 ? 14.618 4.995 -7.572 1.00 90.81 189 TYR A CA 1
ATOM 1485 C C . TYR A 1 189 ? 15.956 4.805 -6.856 1.00 90.81 189 TYR A C 1
ATOM 1487 O O . TYR A 1 189 ? 16.084 5.228 -5.710 1.00 90.81 189 TYR A O 1
ATOM 1495 N N . LEU A 1 190 ? 16.963 4.236 -7.528 1.00 89.06 190 LEU A N 1
ATOM 1496 C CA . LEU A 1 190 ? 18.322 4.085 -6.994 1.00 89.06 190 LEU A CA 1
ATOM 1497 C C . LEU A 1 190 ? 18.949 5.439 -6.642 1.00 89.06 190 LEU A C 1
ATOM 1499 O O . LEU A 1 190 ? 19.589 5.569 -5.604 1.00 89.06 190 LEU A O 1
ATOM 1503 N N . SER A 1 191 ? 18.720 6.451 -7.480 1.00 86.50 191 SER A N 1
ATOM 1504 C CA . SER A 1 191 ? 19.223 7.816 -7.265 1.00 86.50 191 SER A CA 1
ATOM 1505 C C . SER A 1 191 ? 18.484 8.563 -6.148 1.00 86.50 191 SER A C 1
ATOM 1507 O O . SER A 1 191 ? 18.986 9.562 -5.642 1.00 86.50 191 SER A O 1
ATOM 1509 N N . SER A 1 192 ? 17.294 8.087 -5.771 1.00 80.44 192 SER A N 1
ATOM 1510 C CA . SER A 1 192 ? 16.420 8.695 -4.759 1.00 80.44 192 SER A CA 1
ATOM 1511 C C . SER A 1 192 ? 16.544 8.038 -3.380 1.00 80.44 192 SER A C 1
ATOM 1513 O O . SER A 1 192 ? 15.834 8.420 -2.449 1.00 80.44 192 SER A O 1
ATOM 1515 N N . GLN A 1 193 ? 17.404 7.025 -3.230 1.00 73.25 193 GLN A N 1
ATOM 1516 C CA . GLN A 1 193 ? 17.631 6.378 -1.942 1.00 73.25 193 GLN A CA 1
ATOM 1517 C C . GLN A 1 193 ? 18.554 7.199 -1.038 1.00 73.25 193 GLN A C 1
ATOM 1519 O O . GLN A 1 193 ? 19.444 7.909 -1.494 1.00 73.25 193 GLN A O 1
ATOM 1524 N N . ASN A 1 194 ? 18.392 7.024 0.276 1.00 65.94 194 ASN A N 1
ATOM 1525 C CA . ASN A 1 194 ? 19.297 7.610 1.270 1.00 65.94 194 ASN A CA 1
ATOM 1526 C C . ASN A 1 194 ? 20.679 6.932 1.305 1.00 65.94 194 ASN A C 1
ATOM 1528 O O . ASN A 1 194 ? 21.612 7.503 1.865 1.00 65.94 194 ASN A O 1
ATOM 1532 N N . ARG A 1 195 ? 20.807 5.712 0.765 1.00 62.94 195 ARG A N 1
ATOM 1533 C CA . ARG A 1 195 ? 22.077 4.982 0.689 1.00 62.94 195 ARG A CA 1
ATOM 1534 C C . ARG A 1 195 ? 22.765 5.233 -0.653 1.00 62.94 195 ARG A C 1
ATOM 1536 O O . ARG A 1 195 ? 22.096 5.145 -1.684 1.00 62.94 195 ARG A O 1
ATOM 1543 N N . PRO A 1 196 ? 24.084 5.497 -0.671 1.00 67.62 196 PRO A N 1
ATOM 1544 C CA . PRO A 1 196 ? 24.842 5.564 -1.912 1.00 67.62 196 PRO A CA 1
ATOM 1545 C C . PRO A 1 196 ? 24.711 4.264 -2.711 1.00 67.62 196 PRO A C 1
ATOM 1547 O O . PRO A 1 196 ? 24.808 3.174 -2.151 1.00 67.62 196 PRO A O 1
ATOM 1550 N N . ILE A 1 197 ? 24.576 4.371 -4.036 1.00 67.38 197 ILE A N 1
ATOM 1551 C CA . ILE A 1 197 ? 24.462 3.207 -4.937 1.00 67.38 197 ILE A CA 1
ATOM 1552 C C . ILE A 1 197 ? 25.628 2.223 -4.743 1.00 67.38 197 ILE A C 1
ATOM 1554 O O . ILE A 1 197 ? 25.435 1.015 -4.830 1.00 67.38 197 ILE A O 1
ATOM 1558 N N . ALA A 1 198 ? 26.824 2.736 -4.440 1.00 64.88 198 ALA A N 1
ATOM 1559 C CA . ALA A 1 198 ? 28.028 1.938 -4.216 1.00 64.88 198 ALA A CA 1
ATOM 1560 C C . ALA A 1 198 ? 27.946 0.994 -3.001 1.00 64.88 198 ALA A C 1
ATOM 1562 O O . ALA A 1 198 ? 28.760 0.084 -2.898 1.00 64.88 198 ALA A O 1
ATOM 1563 N N . GLU A 1 199 ? 26.993 1.201 -2.091 1.00 64.69 199 GLU A N 1
ATOM 1564 C CA . GLU A 1 199 ? 26.809 0.387 -0.883 1.00 64.69 199 GLU A CA 1
ATOM 1565 C C . GLU A 1 199 ? 25.700 -0.668 -1.042 1.00 64.69 199 GLU A C 1
ATOM 1567 O O . GLU A 1 199 ? 25.482 -1.482 -0.146 1.00 64.69 199 GLU A O 1
ATOM 1572 N N . LEU A 1 200 ? 24.988 -0.682 -2.174 1.00 62.28 200 LEU A N 1
ATOM 1573 C CA . LEU A 1 200 ? 23.917 -1.643 -2.433 1.00 62.28 200 LEU A CA 1
ATOM 1574 C C . LEU A 1 200 ? 24.489 -3.003 -2.861 1.00 62.28 200 LEU A C 1
ATOM 1576 O O . LEU A 1 200 ? 25.364 -3.079 -3.721 1.00 62.28 200 LEU A O 1
ATOM 1580 N N . GLY A 1 201 ? 23.967 -4.092 -2.288 1.00 56.72 201 GLY A N 1
ATOM 1581 C CA . GLY A 1 201 ? 24.398 -5.458 -2.608 1.00 56.72 201 GLY A CA 1
ATOM 1582 C C . GLY A 1 201 ? 25.741 -5.890 -2.002 1.00 56.72 201 GLY A C 1
ATOM 1583 O O . GLY A 1 201 ? 26.175 -7.011 -2.261 1.00 56.72 201 GLY A O 1
ATOM 1584 N N . ILE A 1 202 ? 26.382 -5.047 -1.186 1.00 54.44 202 ILE A N 1
ATOM 1585 C CA . ILE A 1 202 ? 27.571 -5.407 -0.405 1.00 54.44 202 ILE A CA 1
ATOM 1586 C C . ILE A 1 202 ? 27.108 -5.752 1.016 1.00 54.44 202 ILE A C 1
ATOM 1588 O O . ILE A 1 202 ? 26.886 -4.869 1.841 1.00 54.44 202 ILE A O 1
ATOM 1592 N N . THR A 1 203 ? 26.917 -7.044 1.277 1.00 50.78 203 THR A N 1
ATOM 1593 C CA . THR A 1 203 ? 26.703 -7.619 2.620 1.00 50.78 203 THR A CA 1
ATOM 1594 C C . THR A 1 203 ? 27.901 -8.443 3.035 1.00 50.78 203 THR A C 1
ATOM 1596 O O . THR A 1 203 ? 28.362 -9.229 2.177 1.00 50.78 203 THR A O 1
#

Radius of gyration: 16.8 Å; chains: 1; bounding box: 46×42×39 Å